Protein AF-0000000078473788 (afdb_homodimer)

pLDDT: mean 84.79, std 23.77, range [28.66, 98.94]

Structure (mmCIF, N/CA/C/O backbone):
data_AF-0000000078473788-model_v1
#
loop_
_entity.id
_entity.type
_entity.pdbx_description
1 polymer 'Putative riboflavin aldehydeforming'
#
loop_
_atom_site.group_PDB
_atom_site.id
_atom_site.type_symbol
_atom_site.label_atom_id
_atom_site.label_alt_id
_atom_site.label_comp_id
_atom_site.label_asym_id
_atom_site.label_entity_id
_atom_site.label_seq_id
_atom_site.pdbx_PDB_ins_code
_atom_site.Cartn_x
_atom_site.Cartn_y
_atom_site.Cartn_z
_atom_site.occupancy
_atom_site.B_iso_or_equiv
_atom_site.auth_seq_id
_atom_site.auth_comp_id
_atom_site.auth_asym_id
_atom_site.auth_atom_id
_atom_site.pdbx_PDB_model_num
ATOM 1 N N . MET A 1 1 ? 23.297 11.688 78.188 1 32.97 1 MET A N 1
ATOM 2 C CA . MET A 1 1 ? 22.391 11.945 77.125 1 32.97 1 MET A CA 1
ATOM 3 C C . MET A 1 1 ? 22.828 11.164 75.875 1 32.97 1 MET A C 1
ATOM 5 O O . MET A 1 1 ? 24.016 11.086 75.562 1 32.97 1 MET A O 1
ATOM 9 N N . LEU A 1 2 ? 21.844 10.492 75.125 1 30.22 2 LEU A N 1
ATOM 10 C CA . LEU A 1 2 ? 21.5 9.477 74.125 1 30.22 2 LEU A CA 1
ATOM 11 C C . LEU A 1 2 ? 22.094 9.82 72.75 1 30.22 2 LEU A C 1
ATOM 13 O O . LEU A 1 2 ? 22.344 10.992 72.438 1 30.22 2 LEU A O 1
ATOM 17 N N . SER A 1 3 ? 22.25 8.789 71.812 1 34.88 3 SER A N 1
ATOM 18 C CA . SER A 1 3 ? 22.781 8.086 70.625 1 34.88 3 SER A CA 1
ATOM 19 C C . SER A 1 3 ? 22.203 8.664 69.312 1 34.88 3 SER A C 1
ATOM 21 O O . SER A 1 3 ? 22.953 9 68.438 1 34.88 3 SER A O 1
ATOM 23 N N . ASN A 1 4 ? 20.906 8.453 68.938 1 31.19 4 ASN A N 1
ATOM 24 C CA . ASN A 1 4 ? 20.656 7.641 67.75 1 31.19 4 ASN A CA 1
ATOM 25 C C . ASN A 1 4 ? 20.688 8.484 66.5 1 31.19 4 ASN A C 1
ATOM 27 O O . ASN A 1 4 ? 21.266 8.078 65.5 1 31.19 4 ASN A O 1
ATOM 31 N N . CYS A 1 5 ? 19.641 9.352 66.062 1 31.56 5 CYS A N 1
ATOM 32 C CA . CYS A 1 5 ? 18.656 9.016 65 1 31.56 5 CYS A CA 1
ATOM 33 C C . CYS A 1 5 ? 19.125 9.484 63.656 1 31.56 5 CYS A C 1
ATOM 35 O O . CYS A 1 5 ? 18.516 9.141 62.625 1 31.56 5 CYS A O 1
ATOM 37 N N . PHE A 1 6 ? 19.734 10.656 63.406 1 38.12 6 PHE A N 1
ATOM 38 C CA . PHE A 1 6 ? 19.281 11.312 62.188 1 38.12 6 PHE A CA 1
ATOM 39 C C . PHE A 1 6 ? 19.75 10.547 60.969 1 38.12 6 PHE A C 1
ATOM 41 O O . PHE A 1 6 ? 20.938 10.453 60.688 1 38.12 6 PHE A O 1
ATOM 48 N N . SER A 1 7 ? 18.906 9.5 60.5 1 36.56 7 SER A N 1
ATOM 49 C CA . SER A 1 7 ? 18.844 8.656 59.312 1 36.56 7 SER A CA 1
ATOM 50 C C . SER A 1 7 ? 18.875 9.492 58.031 1 36.56 7 SER A C 1
ATOM 52 O O . SER A 1 7 ? 18.031 10.375 57.844 1 36.56 7 SER A O 1
ATOM 54 N N . PHE A 1 8 ? 19.953 9.922 57.562 1 43.25 8 PHE A N 1
ATOM 55 C CA . PHE A 1 8 ? 20.172 10.484 56.219 1 43.25 8 PHE A CA 1
ATOM 56 C C . PHE A 1 8 ? 19.484 9.633 55.156 1 43.25 8 PHE A C 1
ATOM 58 O O . PHE A 1 8 ? 19.875 8.484 54.938 1 43.25 8 PHE A O 1
ATOM 65 N N . MET A 1 9 ? 18.094 9.695 55.062 1 37.88 9 MET A N 1
ATOM 66 C CA . MET A 1 9 ? 17.297 9.07 54 1 37.88 9 MET A CA 1
ATOM 67 C C . MET A 1 9 ? 17.859 9.398 52.625 1 37.88 9 MET A C 1
ATOM 69 O O . MET A 1 9 ? 17.984 10.562 52.25 1 37.88 9 MET A O 1
ATOM 73 N N . LYS A 1 10 ? 18.875 8.695 52.125 1 42.31 10 LYS A N 1
ATOM 74 C CA . LYS A 1 10 ? 19.297 8.625 50.719 1 42.31 10 LYS A CA 1
ATOM 75 C C . LYS A 1 10 ? 18.094 8.539 49.812 1 42.31 10 LYS A C 1
ATOM 77 O O . LYS A 1 10 ? 17.25 7.641 49.938 1 42.31 10 LYS A O 1
ATOM 82 N N . MET A 1 11 ? 17.438 9.664 49.344 1 38.69 11 MET A N 1
ATOM 83 C CA . MET A 1 11 ? 16.469 9.734 48.25 1 38.69 11 MET A CA 1
ATOM 84 C C . MET A 1 11 ? 16.953 8.914 47.062 1 38.69 11 MET A C 1
ATOM 86 O O . MET A 1 11 ? 18 9.195 46.5 1 38.69 11 MET A O 1
ATOM 90 N N . MET A 1 12 ? 16.734 7.598 47.031 1 40.31 12 MET A N 1
ATOM 91 C CA . MET A 1 12 ? 16.859 6.746 45.844 1 40.31 12 MET A CA 1
ATOM 92 C C . MET A 1 12 ? 16.109 7.348 44.656 1 40.31 12 MET A C 1
ATOM 94 O O . MET A 1 12 ? 14.891 7.535 44.719 1 40.31 12 MET A O 1
ATOM 98 N N . GLN A 1 13 ? 16.688 8.336 43.969 1 40.66 13 GLN A N 1
ATOM 99 C CA . GLN A 1 13 ? 16.109 8.719 42.688 1 40.66 13 GLN A CA 1
ATOM 100 C C . GLN A 1 13 ? 15.789 7.496 41.812 1 40.66 13 GLN A C 1
ATOM 102 O O . GLN A 1 13 ? 16.672 6.668 41.562 1 40.66 13 GLN A O 1
ATOM 107 N N . LEU A 1 14 ? 14.602 6.898 42 1 43.09 14 LEU A N 1
ATOM 108 C CA . LEU A 1 14 ? 14.078 5.93 41.062 1 43.09 14 LEU A CA 1
ATOM 109 C C . LEU A 1 14 ? 14.164 6.469 39.625 1 43.09 14 LEU A C 1
ATOM 111 O O . LEU A 1 14 ? 13.469 7.43 39.281 1 43.09 14 LEU A O 1
ATOM 115 N N . TRP A 1 15 ? 15.336 6.516 39.062 1 46.28 15 TRP A N 1
ATOM 116 C CA . TRP A 1 15 ? 15.406 6.758 37.625 1 46.28 15 TRP A CA 1
ATOM 117 C C . TRP A 1 15 ? 14.43 5.859 36.875 1 46.28 15 TRP A C 1
ATOM 119 O O . TRP A 1 15 ? 14.578 4.633 36.875 1 46.28 15 TRP A O 1
ATOM 129 N N . TRP A 1 16 ? 13.148 6.262 36.781 1 47.28 16 TRP A N 1
ATOM 130 C CA . TRP A 1 16 ? 12.242 5.617 35.844 1 47.28 16 TRP A CA 1
ATOM 131 C C . TRP A 1 16 ? 12.867 5.566 34.438 1 47.28 16 TRP A C 1
ATOM 133 O O . TRP A 1 16 ? 13.156 6.609 33.844 1 47.28 16 TRP A O 1
ATOM 143 N N . LEU A 1 17 ? 13.672 4.574 34.156 1 45.44 17 LEU A N 1
ATOM 144 C CA . LEU A 1 17 ? 14.062 4.277 32.781 1 45.44 17 LEU A CA 1
ATOM 145 C C . LEU A 1 17 ? 12.836 4.203 31.891 1 45.44 17 LEU A C 1
ATOM 147 O O . LEU A 1 17 ? 11.977 3.332 32.062 1 45.44 17 LEU A O 1
ATOM 151 N N . LEU A 1 18 ? 12.156 5.32 31.531 1 44.94 18 LEU A N 1
ATOM 152 C CA . LEU A 1 18 ? 11.203 5.297 30.422 1 44.94 18 LEU A CA 1
ATOM 153 C C . LEU A 1 18 ? 11.75 4.492 29.25 1 44.94 18 LEU A C 1
ATOM 155 O O . LEU A 1 18 ? 12.688 4.926 28.578 1 44.94 18 LEU A O 1
ATOM 159 N N . GLY A 1 19 ? 11.773 3.184 29.438 1 40.41 19 GLY A N 1
ATOM 160 C CA . GLY A 1 19 ? 12.102 2.344 28.297 1 40.41 19 GLY A CA 1
ATOM 161 C C . GLY A 1 19 ? 11.305 2.682 27.062 1 40.41 19 GLY A C 1
ATOM 162 O O . GLY A 1 19 ? 10.078 2.771 27.109 1 40.41 19 GLY A O 1
ATOM 163 N N . LEU A 1 20 ? 11.773 3.531 26.109 1 41.47 20 LEU A N 1
ATOM 164 C CA . LEU A 1 20 ? 11.242 3.646 24.766 1 41.47 20 LEU A CA 1
ATOM 165 C C . LEU A 1 20 ? 10.867 2.277 24.203 1 41.47 20 LEU A C 1
ATOM 167 O O . LEU A 1 20 ? 11.734 1.438 23.969 1 41.47 20 LEU A O 1
ATOM 171 N N . ILE A 1 21 ? 9.734 1.755 24.578 1 36.41 21 ILE A N 1
ATOM 172 C CA . ILE A 1 21 ? 9.25 0.534 23.938 1 36.41 21 ILE A CA 1
ATOM 173 C C . ILE A 1 21 ? 9.281 0.695 22.422 1 36.41 21 ILE A C 1
ATOM 175 O O . ILE A 1 21 ? 8.508 1.476 21.859 1 36.41 21 ILE A O 1
ATOM 179 N N . ILE A 1 22 ? 10.422 0.747 21.797 1 35.62 22 ILE A N 1
ATOM 180 C CA . ILE A 1 22 ? 10.469 0.604 20.344 1 35.62 22 ILE A CA 1
ATOM 181 C C . ILE A 1 22 ? 9.703 -0.65 19.922 1 35.62 22 ILE A C 1
ATOM 183 O O . ILE A 1 22 ? 10.078 -1.766 20.297 1 35.62 22 ILE A O 1
ATOM 187 N N . ILE A 1 23 ? 8.438 -0.659 19.922 1 34.97 23 ILE A N 1
ATOM 188 C CA . ILE A 1 23 ? 7.734 -1.767 19.281 1 34.97 23 ILE A CA 1
ATOM 189 C C . ILE A 1 23 ? 8.484 -2.199 18.016 1 34.97 23 ILE A C 1
ATOM 191 O O . ILE A 1 23 ? 8.516 -1.471 17.031 1 34.97 23 ILE A O 1
ATOM 195 N N . TYR A 1 24 ? 9.664 -2.77 18.156 1 36.44 24 TYR A N 1
ATOM 196 C CA . TYR A 1 24 ? 10.367 -3.496 17.109 1 36.44 24 TYR A CA 1
ATOM 197 C C . TYR A 1 24 ? 9.484 -4.582 16.516 1 36.44 24 TYR A C 1
ATOM 199 O O . TYR A 1 24 ? 9.156 -5.566 17.188 1 36.44 24 TYR A O 1
ATOM 207 N N . SER A 1 25 ? 8.461 -4.316 15.727 1 43.84 25 SER A N 1
ATOM 208 C CA . SER A 1 25 ? 7.969 -5.484 15 1 43.84 25 SER A CA 1
ATOM 209 C C . SER A 1 25 ? 9.109 -6.262 14.359 1 43.84 25 SER A C 1
ATOM 211 O O . SER A 1 25 ? 9.969 -5.68 13.695 1 43.84 25 SER A O 1
ATOM 213 N N . PRO A 1 26 ? 9.422 -7.367 14.906 1 44.06 26 PRO A N 1
ATOM 214 C CA . PRO A 1 26 ? 10.484 -8.141 14.25 1 44.06 26 PRO A CA 1
ATOM 215 C C . PRO A 1 26 ? 10.438 -8.031 12.727 1 44.06 26 PRO A C 1
ATOM 217 O O . PRO A 1 26 ? 9.391 -8.266 12.125 1 44.06 26 PRO A O 1
ATOM 220 N N . THR A 1 27 ? 11.078 -7.066 12.203 1 53.72 27 THR A N 1
ATOM 221 C CA . THR A 1 27 ? 11.258 -7.082 10.758 1 53.72 27 THR A CA 1
ATOM 222 C C . THR A 1 27 ? 11.602 -8.484 10.273 1 53.72 27 THR A C 1
ATOM 224 O O . THR A 1 27 ? 12.68 -9.008 10.57 1 53.72 27 THR A O 1
ATOM 227 N N . ALA A 1 28 ? 10.633 -9.398 10.305 1 59.75 28 ALA A N 1
ATOM 228 C CA . ALA A 1 28 ? 10.961 -10.656 9.648 1 59.75 28 ALA A CA 1
ATOM 229 C C . ALA A 1 28 ? 11.914 -10.43 8.469 1 59.75 28 ALA A C 1
ATOM 231 O O . ALA A 1 28 ? 11.844 -9.398 7.805 1 59.75 28 ALA A O 1
ATOM 232 N N . MET A 1 29 ? 13.039 -11.172 8.461 1 84.19 29 MET A N 1
ATOM 233 C CA . MET A 1 29 ? 13.984 -11.117 7.352 1 84.19 29 MET A CA 1
ATOM 234 C C . MET A 1 29 ? 13.258 -11.141 6.012 1 84.19 29 MET A C 1
ATOM 236 O O . MET A 1 29 ? 12.523 -12.086 5.715 1 84.19 29 MET A O 1
ATOM 240 N N . ALA A 1 30 ? 13.281 -10.086 5.293 1 94.44 30 ALA A N 1
ATOM 241 C CA . ALA A 1 30 ? 12.641 -9.992 3.986 1 94.44 30 ALA A CA 1
ATOM 242 C C . ALA A 1 30 ? 13.516 -10.602 2.898 1 94.44 30 ALA A C 1
ATOM 244 O O . ALA A 1 30 ? 14.742 -10.492 2.949 1 94.44 30 ALA A O 1
ATOM 245 N N . TYR A 1 31 ? 12.914 -11.312 1.962 1 97.94 31 TYR A N 1
ATOM 246 C CA . TYR A 1 31 ? 13.586 -11.766 0.75 1 97.94 31 TYR A CA 1
ATOM 247 C C . TYR A 1 31 ? 13.797 -10.609 -0.225 1 97.94 31 TYR A C 1
ATOM 249 O O . TYR A 1 31 ? 12.883 -9.82 -0.455 1 97.94 31 TYR A O 1
ATOM 257 N N . LYS A 1 32 ? 14.984 -10.508 -0.731 1 98.25 32 LYS A N 1
ATOM 258 C CA . LYS A 1 32 ? 15.258 -9.617 -1.854 1 98.25 32 LYS A CA 1
ATOM 259 C C . LYS A 1 32 ? 15.055 -10.336 -3.186 1 98.25 32 LYS A C 1
ATOM 261 O O . LYS A 1 32 ? 15.695 -11.352 -3.459 1 98.25 32 LYS A O 1
ATOM 266 N N . ALA A 1 33 ? 14.148 -9.789 -4.008 1 98.69 33 ALA A N 1
ATOM 267 C CA . ALA A 1 33 ? 13.734 -10.5 -5.211 1 98.69 33 ALA A CA 1
ATOM 268 C C . ALA A 1 33 ? 13.227 -9.531 -6.277 1 98.69 33 ALA A C 1
ATOM 270 O O . ALA A 1 33 ? 13.336 -8.312 -6.117 1 98.69 33 ALA A O 1
ATOM 271 N N . GLN A 1 34 ? 12.859 -10.07 -7.391 1 98.75 34 GLN A N 1
ATOM 272 C CA . GLN A 1 34 ? 12.172 -9.297 -8.422 1 98.75 34 GLN A CA 1
ATOM 273 C C . GLN A 1 34 ? 10.695 -9.68 -8.508 1 98.75 34 GLN A C 1
ATOM 275 O O . GLN A 1 34 ? 10.344 -10.844 -8.297 1 98.75 34 GLN A O 1
ATOM 280 N N . ALA A 1 35 ? 9.953 -8.68 -8.812 1 98.88 35 ALA A N 1
ATOM 281 C CA . ALA A 1 35 ? 8.539 -8.898 -9.094 1 98.88 35 ALA A CA 1
ATOM 282 C C . ALA A 1 35 ? 8.188 -8.469 -10.516 1 98.88 35 ALA A C 1
ATOM 284 O O . ALA A 1 35 ? 8.547 -7.363 -10.938 1 98.88 35 ALA A O 1
ATOM 285 N N . THR A 1 36 ? 7.543 -9.289 -11.273 1 98.88 36 THR A N 1
ATOM 286 C CA . THR A 1 36 ? 6.793 -8.938 -12.469 1 98.88 36 THR A CA 1
ATOM 287 C C . THR A 1 36 ? 5.289 -8.992 -12.203 1 98.88 36 THR A C 1
ATOM 289 O O . THR A 1 36 ? 4.859 -9.445 -11.141 1 98.88 36 THR A O 1
ATOM 292 N N . TRP A 1 37 ? 4.57 -8.359 -13.047 1 98.75 37 TRP A N 1
ATOM 293 C CA . TRP A 1 37 ? 3.123 -8.469 -12.906 1 98.75 37 TRP A CA 1
ATOM 294 C C . TRP A 1 37 ? 2.535 -9.383 -13.969 1 98.75 37 TRP A C 1
ATOM 296 O O . TRP A 1 37 ? 3.158 -9.617 -15.016 1 98.75 37 TRP A O 1
ATOM 306 N N . TYR A 1 38 ? 1.452 -9.984 -13.664 1 98.69 38 TYR A N 1
ATOM 307 C CA . TYR A 1 38 ? 0.718 -10.867 -14.562 1 98.69 38 TYR A CA 1
ATOM 308 C C . TYR A 1 38 ? -0.784 -10.641 -14.445 1 98.69 38 TYR A C 1
ATOM 310 O O . TYR A 1 38 ? -1.279 -10.242 -13.391 1 98.69 38 TYR A O 1
ATOM 318 N N . ASN A 1 39 ? -1.498 -10.766 -15.57 1 98.38 39 ASN A N 1
ATOM 319 C CA . ASN A 1 39 ? -2.955 -10.789 -15.484 1 98.38 39 ASN A CA 1
ATOM 320 C C . ASN A 1 39 ? -3.455 -12.031 -14.742 1 98.38 39 ASN A C 1
ATOM 322 O O . ASN A 1 39 ? -3.113 -13.156 -15.117 1 98.38 39 ASN A O 1
ATOM 326 N N . THR A 1 40 ? -4.348 -11.789 -13.797 1 98.25 40 THR A N 1
ATOM 327 C CA . THR A 1 40 ? -4.73 -12.867 -12.891 1 98.25 40 THR A CA 1
ATOM 328 C C . THR A 1 40 ? -5.852 -13.711 -13.492 1 98.25 40 THR A C 1
ATOM 330 O O . THR A 1 40 ? -6.164 -13.578 -14.68 1 98.25 40 THR A O 1
ATOM 333 N N . GLY A 1 41 ? -6.398 -14.523 -12.711 1 98.06 41 GLY A N 1
ATOM 334 C CA . GLY A 1 41 ? -7.391 -15.523 -13.078 1 98.06 41 GLY A CA 1
ATOM 335 C C . GLY A 1 41 ? -7.426 -16.703 -12.117 1 98.06 41 GLY A C 1
ATOM 336 O O . GLY A 1 41 ? -7.301 -16.531 -10.906 1 98.06 41 GLY A O 1
ATOM 337 N N . LEU A 1 42 ? -7.68 -17.859 -12.719 1 98.56 42 LEU A N 1
ATOM 338 C CA . LEU A 1 42 ? -7.629 -19.062 -11.898 1 98.56 42 LEU A CA 1
ATOM 339 C C . LEU A 1 42 ? -6.191 -19.406 -11.516 1 98.56 42 LEU A C 1
ATOM 341 O O . LEU A 1 42 ? -5.34 -19.594 -12.383 1 98.56 42 LEU A O 1
ATOM 345 N N . GLY A 1 43 ? -6.012 -19.469 -10.219 1 98.62 43 GLY A N 1
ATOM 346 C CA . GLY A 1 43 ? -4.668 -19.766 -9.75 1 98.62 43 GLY A CA 1
ATOM 347 C C . GLY A 1 43 ? -4.504 -21.188 -9.289 1 98.62 43 GLY A C 1
ATOM 348 O O . GLY A 1 43 ? -5.484 -21.922 -9.141 1 98.62 43 GLY A O 1
ATOM 349 N N . ALA A 1 44 ? -3.287 -21.516 -9 1 98.75 44 ALA A N 1
ATOM 350 C CA . ALA A 1 44 ? -2.938 -22.875 -8.586 1 98.75 44 ALA A CA 1
ATOM 351 C C . ALA A 1 44 ? -3.547 -23.203 -7.223 1 98.75 44 ALA A C 1
ATOM 353 O O . ALA A 1 44 ? -3.621 -24.375 -6.836 1 98.75 44 ALA A O 1
ATOM 354 N N . CYS A 1 45 ? -3.92 -22.234 -6.422 1 98.69 45 CYS A N 1
ATOM 355 C CA . CYS A 1 45 ? -4.527 -22.469 -5.117 1 98.69 45 CYS A CA 1
ATOM 356 C C . CYS A 1 45 ? -6.016 -22.766 -5.258 1 98.69 45 CYS A C 1
ATOM 358 O O . CYS A 1 45 ? -6.695 -23.031 -4.262 1 98.69 45 CYS A O 1
ATOM 360 N N . GLY A 1 46 ? -6.508 -22.594 -6.469 1 98.56 46 GLY A N 1
ATOM 361 C CA . GLY A 1 46 ? -7.863 -23.062 -6.703 1 98.56 46 GLY A CA 1
ATOM 362 C C . GLY A 1 46 ? -8.891 -21.953 -6.676 1 98.56 46 GLY A C 1
ATOM 363 O O . GLY A 1 46 ? -10.094 -22.203 -6.727 1 98.56 46 GLY A O 1
ATOM 364 N N . THR A 1 47 ? -8.539 -20.719 -6.59 1 98 47 THR A N 1
ATOM 365 C CA . THR A 1 47 ? -9.477 -19.609 -6.566 1 98 47 THR A CA 1
ATOM 366 C C . THR A 1 47 ? -9.25 -18.688 -7.762 1 98 47 THR A C 1
ATOM 368 O O . THR A 1 47 ? -8.133 -18.594 -8.273 1 98 47 THR A O 1
ATOM 371 N N . ASN A 1 48 ? -10.328 -18.047 -8.258 1 98.44 48 ASN A N 1
ATOM 372 C CA . ASN A 1 48 ? -10.25 -17.016 -9.281 1 98.44 48 ASN A CA 1
ATOM 373 C C . ASN A 1 48 ? -10 -15.633 -8.672 1 98.44 48 ASN A C 1
ATOM 375 O O . ASN A 1 48 ? -10.648 -15.25 -7.699 1 98.44 48 ASN A O 1
ATOM 379 N N . SER A 1 49 ? -9.016 -15.008 -9.172 1 97.94 49 SER A N 1
ATOM 380 C CA . SER A 1 49 ? -8.711 -13.633 -8.797 1 97.94 49 SER A CA 1
ATOM 381 C C . SER A 1 49 ? -8.867 -12.688 -9.984 1 97.94 49 SER A C 1
ATOM 383 O O . SER A 1 49 ? -8.984 -13.125 -11.125 1 97.94 49 SER A O 1
ATOM 385 N N . ASN A 1 50 ? -8.969 -11.383 -9.648 1 96.38 50 ASN A N 1
ATOM 386 C CA . ASN A 1 50 ? -8.945 -10.383 -10.719 1 96.38 50 ASN A CA 1
ATOM 387 C C . ASN A 1 50 ? -7.812 -9.383 -10.523 1 96.38 50 ASN A C 1
ATOM 389 O O . ASN A 1 50 ? -7.168 -9.367 -9.469 1 96.38 50 ASN A O 1
ATOM 393 N N . ASP A 1 51 ? -7.641 -8.516 -11.539 1 97.25 51 ASP A N 1
ATOM 394 C CA . ASP A 1 51 ? -6.441 -7.688 -11.633 1 97.25 51 ASP A CA 1
ATOM 395 C C . ASP A 1 51 ? -6.465 -6.566 -10.602 1 97.25 51 ASP A C 1
ATOM 397 O O . ASP A 1 51 ? -5.445 -5.918 -10.359 1 97.25 51 ASP A O 1
ATOM 401 N N . ASP A 1 52 ? -7.582 -6.305 -9.93 1 94.31 52 ASP A N 1
ATOM 402 C CA . ASP A 1 52 ? -7.703 -5.227 -8.953 1 94.31 52 ASP A CA 1
ATOM 403 C C . ASP A 1 52 ? -7.379 -5.723 -7.543 1 94.31 52 ASP A C 1
ATOM 405 O O . ASP A 1 52 ? -7.199 -4.922 -6.625 1 94.31 52 ASP A O 1
ATOM 409 N N . GLN A 1 53 ? -7.305 -7.035 -7.422 1 96.31 53 GLN A N 1
ATOM 410 C CA . GLN A 1 53 ? -7.02 -7.625 -6.121 1 96.31 53 GLN A CA 1
ATOM 411 C C . GLN A 1 53 ? -5.52 -7.633 -5.832 1 96.31 53 GLN A C 1
ATOM 413 O O . GLN A 1 53 ? -4.707 -7.703 -6.758 1 96.31 53 GLN A O 1
ATOM 418 N N . MET A 1 54 ? -5.184 -7.488 -4.531 1 98.19 54 MET A N 1
ATOM 419 C CA . MET A 1 54 ? -3.793 -7.617 -4.098 1 98.19 54 MET A CA 1
ATOM 420 C C . MET A 1 54 ? -3.41 -9.086 -3.932 1 98.19 54 MET A C 1
ATOM 422 O O . MET A 1 54 ? -3.598 -9.656 -2.859 1 98.19 54 MET A O 1
ATOM 426 N N . VAL A 1 55 ? -2.859 -9.688 -5.043 1 98.81 55 VAL A N 1
ATOM 427 C CA . VAL A 1 55 ? -2.527 -11.109 -4.977 1 98.81 55 VAL A CA 1
ATOM 428 C C . VAL A 1 55 ? -1.127 -11.336 -5.539 1 98.81 55 VAL A C 1
ATOM 430 O O . VAL A 1 55 ? -0.575 -10.469 -6.223 1 98.81 55 VAL A O 1
ATOM 433 N N . VAL A 1 56 ? -0.613 -12.516 -5.25 1 98.94 56 VAL A N 1
ATOM 434 C CA . VAL A 1 56 ? 0.758 -12.852 -5.617 1 98.94 56 VAL A CA 1
ATOM 435 C C . VAL A 1 56 ? 0.845 -14.336 -5.988 1 98.94 56 VAL A C 1
ATOM 437 O O . VAL A 1 56 ? 0.141 -15.164 -5.414 1 98.94 56 VAL A O 1
ATOM 440 N N . ALA A 1 57 ? 1.63 -14.594 -6.977 1 98.94 57 ALA A N 1
ATOM 441 C CA . ALA A 1 57 ? 2.119 -15.93 -7.301 1 98.94 57 ALA A CA 1
ATOM 442 C C . ALA A 1 57 ? 3.533 -16.141 -6.77 1 98.94 57 ALA A C 1
ATOM 444 O O . ALA A 1 57 ? 4.461 -15.414 -7.145 1 98.94 57 ALA A O 1
ATOM 445 N N . LEU A 1 58 ? 3.705 -17.156 -5.91 1 98.88 58 LEU A N 1
ATOM 446 C CA . LEU A 1 58 ? 5.027 -17.453 -5.375 1 98.88 58 LEU A CA 1
ATOM 447 C C . LEU A 1 58 ? 5.766 -18.438 -6.277 1 98.88 58 LEU A C 1
ATOM 449 O O . LEU A 1 58 ? 5.152 -19.078 -7.137 1 98.88 58 LEU A O 1
ATOM 453 N N . PRO A 1 59 ? 7.121 -18.5 -6.016 1 98.81 59 PRO A N 1
ATOM 454 C CA . PRO A 1 59 ? 7.836 -19.531 -6.766 1 98.81 59 PRO A CA 1
ATOM 455 C C . PRO A 1 59 ? 7.188 -20.922 -6.637 1 98.81 59 PRO A C 1
ATOM 457 O O . PRO A 1 59 ? 6.723 -21.281 -5.555 1 98.81 59 PRO A O 1
ATOM 460 N N . ALA A 1 60 ? 7.219 -21.656 -7.684 1 98.44 60 ALA A N 1
ATOM 461 C CA . ALA A 1 60 ? 6.465 -22.891 -7.801 1 98.44 60 ALA A CA 1
ATOM 462 C C . ALA A 1 60 ? 6.797 -23.844 -6.656 1 98.44 60 ALA A C 1
ATOM 464 O O . ALA A 1 60 ? 5.898 -24.438 -6.055 1 98.44 60 ALA A O 1
ATOM 465 N N . PRO A 1 61 ? 8.008 -23.984 -6.223 1 98.12 61 PRO A N 1
ATOM 466 C CA . PRO A 1 61 ? 8.32 -25 -5.211 1 98.12 61 PRO A CA 1
ATOM 467 C C . PRO A 1 61 ? 7.684 -24.688 -3.855 1 98.12 61 PRO A C 1
ATOM 469 O O . PRO A 1 61 ? 7.52 -25.578 -3.027 1 98.12 61 PRO A O 1
ATOM 472 N N . ILE A 1 62 ? 7.359 -23.484 -3.635 1 98.38 62 ILE A N 1
ATOM 473 C CA . ILE A 1 62 ? 6.918 -23.141 -2.289 1 98.38 62 ILE A CA 1
ATOM 474 C C . ILE A 1 62 ? 5.457 -22.688 -2.326 1 98.38 62 ILE A C 1
ATOM 476 O O . ILE A 1 62 ? 4.824 -22.531 -1.278 1 98.38 62 ILE A O 1
ATOM 480 N N . ALA A 1 63 ? 4.871 -22.516 -3.482 1 98.62 63 ALA A N 1
ATOM 481 C CA . ALA A 1 63 ? 3.561 -21.891 -3.633 1 98.62 63 ALA A CA 1
ATOM 482 C C . ALA A 1 63 ? 2.473 -22.719 -2.957 1 98.62 63 ALA A C 1
ATOM 484 O O . ALA A 1 63 ? 1.688 -22.203 -2.16 1 98.62 63 ALA A O 1
ATOM 485 N N . ASN A 1 64 ? 2.439 -24 -3.18 1 98 64 ASN A N 1
ATOM 486 C CA . ASN A 1 64 ? 1.362 -24.844 -2.684 1 98 64 ASN A CA 1
ATOM 487 C C . ASN A 1 64 ? 1.293 -24.828 -1.16 1 98 64 ASN A C 1
ATOM 489 O O . ASN A 1 64 ? 0.205 -24.766 -0.584 1 98 64 ASN A O 1
ATOM 493 N N . ALA A 1 65 ? 2.426 -24.828 -0.554 1 98.44 65 ALA A N 1
ATOM 494 C CA . ALA A 1 65 ? 2.494 -24.891 0.904 1 98.44 65 ALA A CA 1
ATOM 495 C C . ALA A 1 65 ? 2.07 -23.562 1.529 1 98.44 65 ALA A C 1
ATOM 497 O O . ALA A 1 65 ? 1.841 -23.484 2.738 1 98.44 65 ALA A O 1
ATOM 498 N N . ASN A 1 66 ? 1.928 -22.594 0.715 1 98.69 66 ASN A N 1
ATOM 499 C CA . ASN A 1 66 ? 1.662 -21.266 1.269 1 98.69 66 ASN A CA 1
ATOM 500 C C . ASN A 1 66 ? 0.365 -20.688 0.719 1 98.69 66 ASN A C 1
ATOM 502 O O . ASN A 1 66 ? 0.108 -19.484 0.868 1 98.69 66 ASN A O 1
ATOM 506 N N . CYS A 1 67 ? -0.49 -21.453 0.137 1 98.69 67 CYS A N 1
ATOM 507 C CA . CYS A 1 67 ? -1.756 -20.984 -0.411 1 98.69 67 CYS A CA 1
ATOM 508 C C . CYS A 1 67 ? -2.58 -20.266 0.656 1 98.69 67 CYS A C 1
ATOM 510 O O . CYS A 1 67 ? -2.703 -20.766 1.78 1 98.69 67 CYS A O 1
ATOM 512 N N . PHE A 1 68 ? -3.062 -19.094 0.359 1 98.56 68 PHE A N 1
ATOM 513 C CA . PHE A 1 68 ? -4.012 -18.234 1.068 1 98.56 68 PHE A CA 1
ATOM 514 C C . PHE A 1 68 ? -3.346 -17.562 2.262 1 98.56 68 PHE A C 1
ATOM 516 O O . PHE A 1 68 ? -3.975 -16.766 2.961 1 98.56 68 PHE A O 1
ATOM 523 N N . LYS A 1 69 ? -2.072 -17.844 2.5 1 98.38 69 LYS A N 1
ATOM 524 C CA . LYS A 1 69 ? -1.303 -16.984 3.391 1 98.38 69 LYS A CA 1
ATOM 525 C C . LYS A 1 69 ? -1.034 -15.625 2.742 1 98.38 69 LYS A C 1
ATOM 527 O O . LYS A 1 69 ? -1.298 -15.438 1.554 1 98.38 69 LYS A O 1
ATOM 532 N N . THR A 1 70 ? -0.593 -14.695 3.555 1 97.94 70 THR A N 1
ATOM 533 C CA . THR A 1 70 ? -0.288 -13.367 3.023 1 97.94 70 THR A CA 1
ATOM 534 C C . THR A 1 70 ? 1.198 -13.062 3.17 1 97.94 70 THR A C 1
ATOM 536 O O . THR A 1 70 ? 1.877 -13.633 4.023 1 97.94 70 THR A O 1
ATOM 539 N N . VAL A 1 71 ? 1.628 -12.203 2.262 1 97.81 71 VAL A N 1
ATOM 540 C CA . VAL A 1 71 ? 2.982 -11.664 2.332 1 97.81 71 VAL A CA 1
ATOM 541 C C . VAL A 1 71 ? 2.93 -10.133 2.369 1 97.81 71 VAL A C 1
ATOM 543 O O . VAL A 1 71 ? 1.963 -9.531 1.902 1 97.81 71 VAL A O 1
ATOM 546 N N . THR A 1 72 ? 3.945 -9.57 2.936 1 96.88 72 THR A N 1
ATOM 547 C CA . THR A 1 72 ? 4.184 -8.133 2.898 1 96.88 72 THR A CA 1
ATOM 548 C C . THR A 1 72 ? 5.254 -7.789 1.863 1 96.88 72 THR A C 1
ATOM 550 O O . THR A 1 72 ? 6.27 -8.477 1.76 1 96.88 72 THR A O 1
ATOM 553 N N . LEU A 1 73 ? 4.973 -6.695 1.062 1 97.69 73 LEU A N 1
ATOM 554 C CA . LEU A 1 73 ? 5.859 -6.316 -0.03 1 97.69 73 LEU A CA 1
ATOM 555 C C . LEU A 1 73 ? 6.172 -4.824 0.016 1 97.69 73 LEU A C 1
ATOM 557 O O . LEU A 1 73 ? 5.289 -4.012 0.296 1 97.69 73 LEU A O 1
ATOM 561 N N . ALA A 1 74 ? 7.375 -4.496 -0.371 1 97 74 ALA A N 1
ATOM 562 C CA . ALA A 1 74 ? 7.82 -3.131 -0.634 1 97 74 ALA A CA 1
ATOM 563 C C . ALA A 1 74 ? 8.695 -3.068 -1.884 1 97 74 ALA A C 1
ATOM 565 O O . ALA A 1 74 ? 9.336 -4.055 -2.25 1 97 74 ALA A O 1
ATOM 566 N N . ASN A 1 75 ? 8.57 -1.929 -2.568 1 98.06 75 ASN A N 1
ATOM 567 C CA . ASN A 1 75 ? 9.531 -1.669 -3.641 1 98.06 75 ASN A CA 1
ATOM 568 C C . ASN A 1 75 ? 10.914 -1.33 -3.092 1 98.06 75 ASN A C 1
ATOM 570 O O . ASN A 1 75 ? 11.086 -0.307 -2.428 1 98.06 75 ASN A O 1
ATOM 574 N N . ALA A 1 76 ? 11.891 -2.164 -3.416 1 97.5 76 ALA A N 1
ATOM 575 C CA . ALA A 1 76 ? 13.227 -2.016 -2.844 1 97.5 76 ALA A CA 1
ATOM 576 C C . ALA A 1 76 ? 13.875 -0.718 -3.309 1 97.5 76 ALA A C 1
ATOM 578 O O . ALA A 1 76 ? 14.758 -0.182 -2.633 1 97.5 76 ALA A O 1
ATOM 579 N N . ALA A 1 77 ? 13.492 -0.217 -4.402 1 96.31 77 ALA A N 1
ATOM 580 C CA . ALA A 1 77 ? 14.047 1.02 -4.945 1 96.31 77 ALA A CA 1
ATOM 581 C C . ALA A 1 77 ? 13.383 2.242 -4.32 1 96.31 77 ALA A C 1
ATOM 583 O O . ALA A 1 77 ? 13.773 3.379 -4.594 1 96.31 77 ALA A O 1
ATOM 584 N N . ARG A 1 78 ? 12.328 2.027 -3.527 1 93.19 78 ARG A N 1
ATOM 585 C CA . ARG A 1 78 ? 11.578 3.102 -2.889 1 93.19 78 ARG A CA 1
ATOM 586 C C . ARG A 1 78 ? 11.438 2.857 -1.391 1 93.19 78 ARG A C 1
ATOM 588 O O . ARG A 1 78 ? 10.344 2.57 -0.904 1 93.19 78 ARG A O 1
ATOM 595 N N . PRO A 1 79 ? 12.414 3.059 -0.646 1 88.69 79 PRO A N 1
ATOM 596 C CA . PRO A 1 79 ? 12.414 2.684 0.77 1 88.69 79 PRO A CA 1
ATOM 597 C C . PRO A 1 79 ? 11.391 3.467 1.589 1 88.69 79 PRO A C 1
ATOM 599 O O . PRO A 1 79 ? 10.969 3.012 2.654 1 88.69 79 PRO A O 1
ATOM 602 N N . VAL A 1 80 ? 10.953 4.586 1.053 1 89.69 80 VAL A N 1
ATOM 603 C CA . VAL A 1 80 ? 9.961 5.375 1.783 1 89.69 80 VAL A CA 1
ATOM 604 C C . VAL A 1 80 ? 8.602 5.254 1.107 1 89.69 80 VAL A C 1
ATOM 606 O O . VAL A 1 80 ? 7.711 6.074 1.338 1 89.69 80 VAL A O 1
ATOM 609 N N . GLY A 1 81 ? 8.5 4.277 0.29 1 92.5 81 GLY A N 1
ATOM 610 C CA . GLY A 1 81 ? 7.273 4.043 -0.451 1 92.5 81 GLY A CA 1
ATOM 611 C C . GLY A 1 81 ? 6.285 3.17 0.295 1 92.5 81 GLY A C 1
ATOM 612 O O . GLY A 1 81 ? 6.441 2.924 1.492 1 92.5 81 GLY A O 1
ATOM 613 N N . PRO A 1 82 ? 5.27 2.809 -0.466 1 93.31 82 PRO A N 1
ATOM 614 C CA . PRO A 1 82 ? 4.2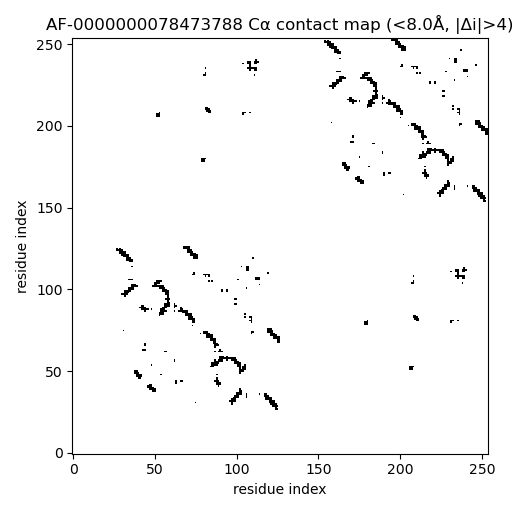15 2.027 0.187 1 93.31 82 PRO A CA 1
ATOM 615 C C . PRO A 1 82 ? 4.664 0.61 0.534 1 93.31 82 PRO A C 1
ATOM 617 O O . PRO A 1 82 ? 5.477 0.021 -0.184 1 93.31 82 PRO A O 1
ATOM 620 N N . ILE A 1 83 ? 4.113 0.154 1.643 1 92.75 83 ILE A N 1
ATOM 621 C CA . ILE A 1 83 ? 4.129 -1.259 2.004 1 92.75 83 ILE A CA 1
ATOM 622 C C . ILE A 1 83 ? 2.746 -1.866 1.779 1 92.75 83 ILE A C 1
ATOM 624 O O . ILE A 1 83 ? 1.733 -1.284 2.176 1 92.75 83 ILE A O 1
ATOM 628 N N . ILE A 1 84 ? 2.773 -3.016 1.061 1 95.62 84 ILE A N 1
ATOM 629 C CA . ILE A 1 84 ? 1.466 -3.607 0.791 1 95.62 84 ILE A CA 1
ATOM 630 C C . ILE A 1 84 ? 1.455 -5.066 1.245 1 95.62 84 ILE A C 1
ATOM 632 O O . ILE A 1 84 ? 2.51 -5.656 1.486 1 95.62 84 ILE A O 1
ATOM 636 N N . VAL A 1 85 ? 0.225 -5.594 1.384 1 95.19 85 VAL A N 1
ATOM 637 C CA . VAL A 1 85 ? -0.015 -7.008 1.668 1 95.19 85 VAL A CA 1
ATOM 638 C C . VAL A 1 85 ? -0.705 -7.664 0.476 1 95.19 85 VAL A C 1
ATOM 640 O O . VAL A 1 85 ? -1.615 -7.086 -0.12 1 95.19 85 VAL A O 1
ATOM 643 N N . ALA A 1 86 ? -0.252 -8.867 0.1 1 98.31 86 ALA A N 1
ATOM 644 C CA . ALA A 1 86 ? -0.861 -9.625 -0.986 1 98.31 86 ALA A CA 1
ATOM 645 C C . ALA A 1 86 ? -1.098 -11.078 -0.572 1 98.31 86 ALA A C 1
ATOM 647 O O . ALA A 1 86 ? -0.307 -11.648 0.18 1 98.31 86 ALA A O 1
ATOM 648 N N . THR A 1 87 ? -2.121 -11.648 -1.057 1 98.56 87 THR A N 1
ATOM 649 C CA . THR A 1 87 ? -2.496 -13.023 -0.753 1 98.56 87 THR A CA 1
ATOM 650 C C . THR A 1 87 ? -1.92 -13.984 -1.792 1 98.56 87 THR A C 1
ATOM 652 O O . THR A 1 87 ? -2.004 -13.727 -2.996 1 98.56 87 THR A O 1
ATOM 655 N N . VAL A 1 88 ? -1.408 -15.086 -1.298 1 98.94 88 VAL A N 1
ATOM 656 C CA . VAL A 1 88 ? -0.876 -16.109 -2.191 1 98.94 88 VAL A CA 1
ATOM 657 C C . VAL A 1 88 ? -2.025 -16.891 -2.83 1 98.94 88 VAL A C 1
ATOM 659 O O . VAL A 1 88 ? -2.787 -17.562 -2.137 1 98.94 88 VAL A O 1
ATOM 662 N N . VAL A 1 89 ? -2.113 -16.812 -4.164 1 98.88 89 VAL A N 1
ATOM 663 C CA . VAL A 1 89 ? -3.24 -17.469 -4.812 1 98.88 89 VAL A CA 1
ATOM 664 C C . VAL A 1 89 ? -2.742 -18.328 -5.98 1 98.88 89 VAL A C 1
ATOM 666 O O . VAL A 1 89 ? -3.527 -19.016 -6.637 1 98.88 89 VAL A O 1
ATOM 669 N N . ASP A 1 90 ? -1.431 -18.188 -6.367 1 98.81 90 ASP A N 1
ATOM 670 C CA . ASP A 1 90 ? -0.948 -18.812 -7.602 1 98.81 90 ASP A CA 1
ATOM 671 C C . ASP A 1 90 ? 0.519 -19.203 -7.477 1 98.81 90 ASP A C 1
ATOM 673 O O . ASP A 1 90 ? 1.174 -18.891 -6.48 1 98.81 90 ASP A O 1
ATOM 677 N N . LYS A 1 91 ? 0.954 -19.984 -8.477 1 98.69 91 LYS A N 1
ATOM 678 C CA . LYS A 1 91 ? 2.361 -20.344 -8.625 1 98.69 91 LYS A CA 1
ATOM 679 C C . LYS A 1 91 ? 2.99 -19.641 -9.82 1 98.69 91 LYS A C 1
ATOM 681 O O . LYS A 1 91 ? 2.35 -19.5 -10.867 1 98.69 91 LYS A O 1
ATOM 686 N N . CYS A 1 92 ? 4.133 -19.141 -9.539 1 98.69 92 CYS A N 1
ATOM 687 C CA . CYS A 1 92 ? 4.957 -18.594 -10.609 1 98.69 92 CYS A CA 1
ATOM 688 C C . CYS A 1 92 ? 5.891 -19.656 -11.18 1 98.69 92 CYS A C 1
ATOM 690 O O . CYS A 1 92 ? 6.961 -19.922 -10.617 1 98.69 92 CYS A O 1
ATOM 692 N N . MET A 1 93 ? 5.559 -20.172 -12.312 1 97.56 93 MET A N 1
ATOM 693 C CA . MET A 1 93 ? 6.316 -21.281 -12.891 1 97.56 93 MET A CA 1
ATOM 694 C C . MET A 1 93 ? 7.652 -20.812 -13.445 1 97.56 93 MET A C 1
ATOM 696 O O . MET A 1 93 ? 8.641 -21.531 -13.406 1 97.56 93 MET A O 1
ATOM 700 N N . GLY A 1 94 ? 7.723 -19.547 -13.906 1 96.81 94 GLY A N 1
ATOM 701 C CA . GLY A 1 94 ? 8.922 -19.031 -14.539 1 96.81 94 GLY A CA 1
ATOM 702 C C . GLY A 1 94 ? 9.812 -18.266 -13.594 1 96.81 94 GLY A C 1
ATOM 703 O O . GLY A 1 94 ? 10.852 -17.734 -14 1 96.81 94 GLY A O 1
ATOM 704 N N . CYS A 1 95 ? 9.438 -18.25 -12.328 1 97.94 95 CYS A N 1
ATOM 705 C CA . CYS A 1 95 ? 10.188 -17.453 -11.359 1 97.94 95 CYS A CA 1
ATOM 706 C C . CYS A 1 95 ? 11.438 -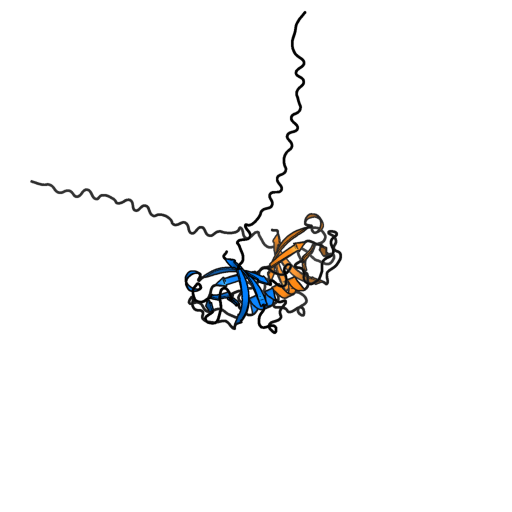18.203 -10.898 1 97.94 95 CYS A C 1
ATOM 708 O O . CYS A 1 95 ? 11.414 -19.422 -10.719 1 97.94 95 CYS A O 1
ATOM 710 N N . SER A 1 96 ? 12.523 -17.406 -10.719 1 97.44 96 SER A N 1
ATOM 711 C CA . SER A 1 96 ? 13.789 -17.906 -10.195 1 97.44 96 SER A CA 1
ATOM 712 C C . SER A 1 96 ? 13.984 -17.5 -8.742 1 97.44 96 SER A C 1
ATOM 714 O O . SER A 1 96 ? 13.695 -16.359 -8.359 1 97.44 96 SER A O 1
ATOM 716 N N . GLY A 1 97 ? 14.57 -18.453 -8.031 1 98.06 97 GLY A N 1
ATOM 717 C CA . GLY A 1 97 ? 14.781 -18.141 -6.625 1 98.06 97 GLY A CA 1
ATOM 718 C C . GLY A 1 97 ? 13.508 -17.734 -5.906 1 98.06 97 GLY A C 1
ATOM 719 O O . GLY A 1 97 ? 12.516 -18.453 -5.922 1 98.06 97 GLY A O 1
ATOM 720 N N . MET A 1 98 ? 13.547 -16.469 -5.379 1 98.62 98 MET A N 1
ATOM 721 C CA . MET A 1 98 ? 12.398 -15.969 -4.629 1 98.62 98 MET A CA 1
ATOM 722 C C . MET A 1 98 ? 11.68 -14.867 -5.395 1 98.62 98 MET A C 1
ATOM 724 O O . MET A 1 98 ? 10.969 -14.055 -4.805 1 98.62 98 MET A O 1
ATOM 728 N N . ASP A 1 99 ? 11.906 -14.844 -6.734 1 98.88 99 ASP A N 1
ATOM 729 C CA . ASP A 1 99 ? 11.133 -13.945 -7.582 1 98.88 99 ASP A CA 1
ATOM 730 C C . ASP A 1 99 ? 9.648 -14.305 -7.559 1 98.88 99 ASP A C 1
ATOM 732 O O . ASP A 1 99 ? 9.289 -15.461 -7.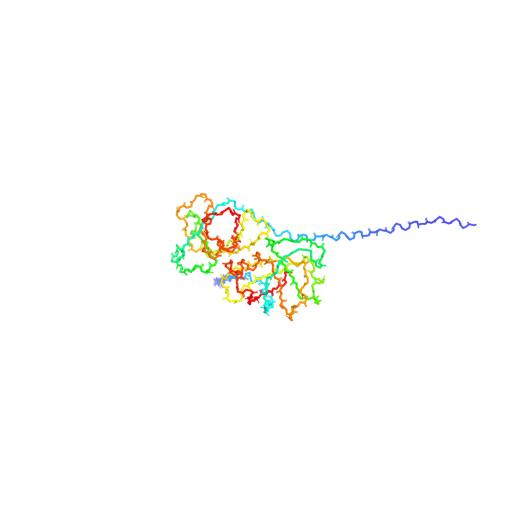344 1 98.88 99 ASP A O 1
ATOM 736 N N . ILE A 1 100 ? 8.898 -13.312 -7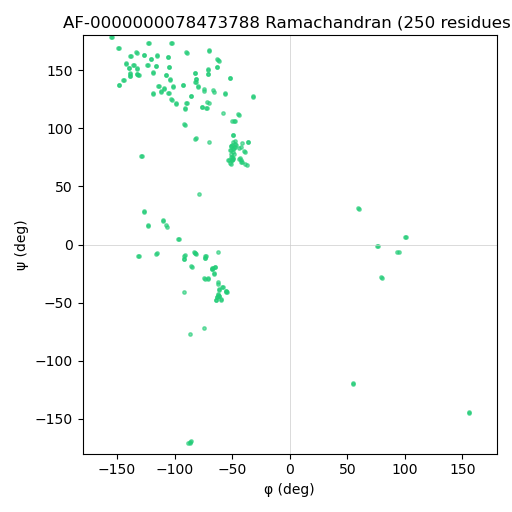.789 1 98.94 100 ILE A N 1
ATOM 737 C CA . ILE A 1 100 ? 7.453 -13.5 -7.656 1 98.94 100 ILE A CA 1
ATOM 738 C C . ILE A 1 100 ? 6.734 -12.789 -8.805 1 98.94 100 ILE A C 1
ATOM 740 O O . ILE A 1 100 ? 7.32 -11.945 -9.484 1 98.94 100 ILE A O 1
ATOM 744 N N . ASP A 1 101 ? 5.473 -13.172 -9.039 1 98.94 101 ASP A N 1
ATOM 745 C CA . ASP A 1 101 ? 4.527 -12.422 -9.859 1 98.94 101 ASP A CA 1
ATOM 746 C C . ASP A 1 101 ? 3.404 -11.836 -9.008 1 98.94 101 ASP A C 1
ATOM 748 O O . ASP A 1 101 ? 2.828 -12.531 -8.172 1 98.94 101 ASP A O 1
ATOM 752 N N . ILE A 1 102 ? 3.148 -10.531 -9.234 1 98.88 102 ILE A N 1
ATOM 753 C CA . ILE A 1 102 ? 2.084 -9.898 -8.461 1 98.88 102 ILE A CA 1
ATOM 754 C C . ILE A 1 102 ? 1.018 -9.352 -9.406 1 98.88 102 ILE A C 1
ATOM 756 O O . ILE A 1 102 ? 1.253 -9.227 -10.609 1 98.88 102 ILE A O 1
ATOM 760 N N . SER A 1 103 ? -0.194 -9.125 -8.852 1 98.75 103 SER A N 1
ATOM 761 C CA . SER A 1 103 ? -1.281 -8.57 -9.648 1 98.75 103 SER A CA 1
ATOM 762 C C . SER A 1 103 ? -0.931 -7.18 -10.172 1 98.75 103 SER A C 1
ATOM 764 O O . SER A 1 103 ? -0.09 -6.488 -9.594 1 98.75 103 SER A O 1
ATOM 766 N N . PRO A 1 104 ? -1.625 -6.742 -11.281 1 98.5 104 PRO A N 1
ATOM 767 C CA . PRO A 1 104 ? -1.436 -5.367 -11.75 1 98.5 104 PRO A CA 1
ATOM 768 C C . PRO A 1 104 ? -1.692 -4.328 -10.656 1 98.5 104 PRO A C 1
ATOM 770 O O . PRO A 1 104 ? -0.953 -3.348 -10.547 1 98.5 104 PRO A O 1
ATOM 773 N N . ALA A 1 105 ? -2.701 -4.496 -9.844 1 97.56 105 ALA A N 1
ATOM 774 C CA . ALA A 1 105 ? -2.986 -3.549 -8.766 1 97.56 105 ALA A CA 1
ATOM 775 C C . ALA A 1 105 ? -1.829 -3.48 -7.773 1 97.56 105 ALA A C 1
ATOM 777 O O . ALA A 1 105 ? -1.433 -2.395 -7.344 1 97.56 105 ALA A O 1
ATOM 778 N N . ALA A 1 106 ? -1.288 -4.645 -7.398 1 98.38 106 ALA A N 1
ATOM 779 C CA . ALA A 1 106 ? -0.159 -4.68 -6.473 1 98.38 106 ALA A CA 1
ATOM 780 C C . ALA A 1 106 ? 1.065 -3.998 -7.078 1 98.38 106 ALA A C 1
ATOM 782 O O . ALA A 1 106 ? 1.743 -3.215 -6.406 1 98.38 106 ALA A O 1
ATOM 783 N N . PHE A 1 107 ? 1.381 -4.27 -8.289 1 98.69 107 PHE A N 1
ATOM 784 C CA . PHE A 1 107 ? 2.514 -3.674 -8.984 1 98.69 107 PHE A CA 1
ATOM 785 C C . PHE A 1 107 ? 2.367 -2.158 -9.055 1 98.69 107 PHE A C 1
ATOM 787 O O . PHE A 1 107 ? 3.311 -1.424 -8.75 1 98.69 107 PHE A O 1
ATOM 794 N N . LYS A 1 108 ? 1.171 -1.729 -9.43 1 97.31 108 LYS A N 1
ATOM 795 C CA . LYS A 1 108 ? 0.911 -0.294 -9.508 1 97.31 108 LYS A CA 1
ATOM 796 C C . LYS A 1 108 ? 1.056 0.367 -8.141 1 97.31 108 LYS A C 1
ATOM 798 O O . LYS A 1 108 ? 1.623 1.455 -8.023 1 97.31 108 LYS A O 1
ATOM 803 N N . ALA A 1 109 ? 0.546 -0.279 -7.148 1 96.88 109 ALA A N 1
ATOM 804 C CA . ALA A 1 109 ? 0.655 0.281 -5.805 1 96.88 109 ALA A CA 1
ATOM 805 C C . ALA A 1 109 ? 2.115 0.491 -5.414 1 96.88 109 ALA A C 1
ATOM 807 O O . ALA A 1 109 ? 2.459 1.5 -4.793 1 96.88 109 ALA A O 1
ATOM 808 N N . LEU A 1 110 ? 2.98 -0.375 -5.816 1 97.44 110 LEU A N 1
ATOM 809 C CA . LEU A 1 110 ? 4.383 -0.343 -5.422 1 97.44 110 LEU A CA 1
ATOM 810 C C . LEU A 1 110 ? 5.184 0.574 -6.344 1 97.44 110 LEU A C 1
ATOM 812 O O . LEU A 1 110 ? 6.281 1.01 -5.988 1 97.44 110 LEU A O 1
ATOM 816 N N . ASN A 1 111 ? 4.625 0.857 -7.516 1 97.12 111 ASN A N 1
ATOM 817 C CA . ASN A 1 111 ? 5.41 1.508 -8.555 1 97.12 111 ASN A CA 1
ATOM 818 C C . ASN A 1 111 ? 4.723 2.766 -9.078 1 97.12 111 ASN A C 1
ATOM 820 O O . ASN A 1 111 ? 4.816 3.084 -10.266 1 97.12 111 ASN A O 1
ATOM 824 N N . LEU A 1 112 ? 3.998 3.34 -8.242 1 91.75 112 LEU A N 1
ATOM 825 C CA . LEU A 1 112 ? 3.404 4.648 -8.5 1 91.75 112 LEU A CA 1
ATOM 826 C C . LEU A 1 112 ? 2.512 4.605 -9.734 1 91.75 112 LEU A C 1
ATOM 828 O O . LEU A 1 112 ? 2.494 5.555 -10.523 1 91.75 112 LEU A O 1
ATOM 832 N N . GLY A 1 113 ? 1.94 3.496 -9.953 1 93.56 113 GLY A N 1
ATOM 833 C CA . GLY A 1 113 ? 0.938 3.387 -11 1 93.56 113 GLY A CA 1
ATOM 834 C C . GLY A 1 113 ? 1.511 2.932 -12.328 1 93.56 113 GLY A C 1
ATOM 835 O O . GLY A 1 113 ? 0.766 2.674 -13.281 1 93.56 113 GLY A O 1
ATOM 836 N N . ASP A 1 114 ? 2.787 2.818 -12.414 1 94.62 114 ASP A N 1
ATOM 837 C CA . ASP A 1 114 ? 3.447 2.537 -13.688 1 94.62 114 ASP A CA 1
ATOM 838 C C . ASP A 1 114 ? 3.609 1.035 -13.898 1 94.62 114 ASP A C 1
ATOM 840 O O . ASP A 1 114 ? 4.352 0.376 -13.172 1 94.62 114 ASP A O 1
ATOM 844 N N . LEU A 1 115 ? 2.922 0.508 -15.016 1 97.19 115 LEU A N 1
ATOM 845 C CA . LEU A 1 115 ? 3.104 -0.89 -15.391 1 97.19 115 LEU A CA 1
ATOM 846 C C . LEU A 1 115 ? 4.23 -1.035 -16.406 1 97.19 115 LEU A C 1
ATOM 848 O O . LEU A 1 115 ? 4.711 -2.145 -16.656 1 97.19 115 LEU A O 1
ATOM 852 N N . GLY A 1 116 ? 4.664 -0.027 -16.875 1 97.06 116 GLY A N 1
ATOM 853 C CA . GLY A 1 116 ? 5.527 -0.034 -18.047 1 97.06 116 GLY A CA 1
ATOM 854 C C . GLY A 1 116 ? 6.914 -0.582 -17.75 1 97.06 116 GLY A C 1
ATOM 855 O O . GLY A 1 116 ? 7.574 -1.109 -18.656 1 97.06 116 GLY A O 1
ATOM 856 N N . SER A 1 117 ? 7.383 -0.43 -16.516 1 95.75 117 SER A N 1
ATOM 857 C CA . SER A 1 117 ? 8.695 -0.971 -16.172 1 95.75 117 SER A CA 1
ATOM 858 C C . SER A 1 117 ? 8.727 -2.488 -16.328 1 95.75 117 SER A C 1
ATOM 860 O O . SER A 1 117 ? 9.781 -3.072 -16.562 1 95.75 117 SER A O 1
ATOM 862 N N . GLY A 1 118 ? 7.637 -3.141 -16.062 1 97.94 118 GLY A N 1
ATOM 863 C CA . GLY A 1 118 ? 7.469 -4.57 -16.266 1 97.94 118 GLY A CA 1
ATOM 864 C C . GLY A 1 118 ? 8.07 -5.406 -15.148 1 97.94 118 GLY A C 1
ATOM 865 O O . GLY A 1 118 ? 7.699 -6.566 -14.961 1 97.94 118 GLY A O 1
ATOM 866 N N . ARG A 1 119 ? 9.07 -4.82 -14.578 1 98.56 119 ARG A N 1
ATOM 867 C CA . ARG A 1 119 ? 9.805 -5.508 -13.523 1 98.56 119 ARG A CA 1
ATOM 868 C C . ARG A 1 119 ? 10.344 -4.52 -12.5 1 98.56 119 ARG A C 1
ATOM 870 O O . ARG A 1 119 ? 10.859 -3.459 -12.867 1 98.56 119 ARG A O 1
ATOM 877 N N . ILE A 1 120 ? 10.211 -4.891 -11.148 1 98.69 120 ILE A N 1
ATOM 878 C CA . ILE A 1 120 ? 10.781 -4.074 -10.086 1 98.69 120 ILE A CA 1
ATOM 879 C C . ILE A 1 120 ? 11.484 -4.973 -9.07 1 98.69 120 ILE A C 1
ATOM 881 O O . ILE A 1 120 ? 11.133 -6.145 -8.922 1 98.69 120 ILE A O 1
ATOM 885 N N . PHE A 1 121 ? 12.469 -4.395 -8.375 1 98.69 121 PHE A N 1
ATOM 886 C CA . PHE A 1 121 ? 13.055 -5.059 -7.215 1 98.69 121 PHE A CA 1
ATOM 887 C C . PHE A 1 121 ? 12.156 -4.891 -5.992 1 98.69 121 PHE A C 1
ATOM 889 O O . PHE A 1 121 ? 11.633 -3.801 -5.746 1 98.69 121 PHE A O 1
ATOM 896 N N . VAL A 1 122 ? 12.016 -6.031 -5.297 1 98.62 122 VAL A N 1
ATOM 897 C CA . VAL A 1 122 ? 11.141 -5.98 -4.129 1 98.62 122 VAL A CA 1
ATOM 898 C C . VAL A 1 122 ? 11.828 -6.641 -2.936 1 98.62 122 VAL A C 1
ATOM 900 O O . VAL A 1 122 ? 12.719 -7.477 -3.109 1 98.62 122 VAL A O 1
ATOM 903 N N . ASP A 1 123 ? 11.445 -6.156 -1.789 1 98.19 123 ASP A N 1
ATOM 904 C CA . ASP A 1 123 ? 11.586 -6.891 -0.535 1 98.19 123 ASP A CA 1
ATOM 905 C C . ASP A 1 123 ? 10.258 -7.496 -0.095 1 98.19 123 ASP A C 1
ATOM 907 O O . ASP A 1 123 ? 9.234 -6.805 -0.069 1 98.19 123 ASP A O 1
ATOM 911 N N . TRP A 1 124 ? 10.266 -8.812 0.119 1 97.94 124 TRP A N 1
ATOM 912 C CA . TRP A 1 124 ? 9 -9.359 0.598 1 97.94 124 TRP A CA 1
ATOM 913 C C . TRP A 1 124 ? 9.242 -10.406 1.683 1 97.94 124 TRP A C 1
ATOM 915 O O . TRP A 1 124 ? 10.32 -10.992 1.763 1 97.94 124 TRP A O 1
ATOM 925 N N . SER A 1 125 ? 8.242 -10.539 2.584 1 97.81 125 SER A N 1
ATOM 926 C CA . SER A 1 125 ? 8.305 -11.469 3.703 1 97.81 125 SER A CA 1
ATOM 927 C C . SER A 1 125 ? 6.949 -12.117 3.969 1 97.81 125 SER A C 1
ATOM 929 O O . SER A 1 125 ? 5.91 -11.562 3.604 1 97.81 125 SER A O 1
ATOM 931 N N . TYR A 1 126 ? 7.043 -13.281 4.586 1 96.31 126 TYR A N 1
ATOM 932 C CA . TYR A 1 126 ? 5.824 -13.93 5.059 1 96.31 126 TYR A CA 1
ATOM 933 C C . TYR A 1 126 ? 5.242 -13.18 6.254 1 96.31 126 TYR A C 1
ATOM 935 O O . TYR A 1 126 ? 5.98 -12.578 7.039 1 96.31 126 TYR A O 1
ATOM 943 N N . ASN A 1 127 ? 3.928 -13.297 6.328 1 93.44 127 ASN A N 1
ATOM 944 C CA . ASN A 1 127 ? 3.283 -12.789 7.531 1 93.44 127 ASN A CA 1
ATOM 945 C C . ASN A 1 127 ? 3.098 -13.883 8.578 1 93.44 127 ASN A C 1
ATOM 947 O O . ASN A 1 127 ? 2.971 -15.062 8.227 1 93.44 127 ASN A O 1
ATOM 951 N N . MET B 1 1 ? -22.547 -69.125 36.688 1 28.66 1 MET B N 1
ATOM 952 C CA . MET B 1 1 ? -22.375 -68.5 35.375 1 28.66 1 MET B CA 1
ATOM 953 C C . MET B 1 1 ? -22.344 -66.938 35.531 1 28.66 1 MET B C 1
ATOM 955 O O . MET B 1 1 ? -22.797 -66.438 36.531 1 28.66 1 MET B O 1
ATOM 959 N N . LEU B 1 2 ? -21.641 -66.312 34.531 1 33.75 2 LEU B N 1
ATOM 960 C CA . LEU B 1 2 ? -20.797 -65.25 33.938 1 33.75 2 LEU B CA 1
ATOM 961 C C . LEU B 1 2 ? -21.609 -64 33.594 1 33.75 2 LEU B C 1
ATOM 963 O O . LEU B 1 2 ? -22.266 -63.969 32.531 1 33.75 2 LEU B O 1
ATOM 967 N N . SER B 1 3 ? -22.469 -63.656 34.531 1 38.75 3 SER B N 1
ATOM 968 C CA . SER B 1 3 ? -23.188 -62.438 34.156 1 38.75 3 SER B CA 1
ATOM 969 C C . SER B 1 3 ? -22.219 -61.344 33.719 1 38.75 3 SER B C 1
ATOM 971 O O . SER B 1 3 ? -21.219 -61.062 34.406 1 38.75 3 SER B O 1
ATOM 973 N N . ASN B 1 4 ? -22.078 -61 32.406 1 35.47 4 ASN B N 1
ATOM 974 C CA . ASN B 1 4 ? -21.344 -60.219 31.406 1 35.47 4 ASN B CA 1
ATOM 975 C C . ASN B 1 4 ? -21.469 -58.719 31.656 1 35.47 4 ASN B C 1
ATOM 977 O O . ASN B 1 4 ? -21.172 -57.906 30.797 1 35.47 4 ASN B O 1
ATOM 981 N N . CYS B 1 5 ? -22.266 -58.125 32.594 1 40.53 5 CYS B N 1
ATOM 982 C CA . CYS B 1 5 ? -22.688 -56.812 32.188 1 40.53 5 CYS B CA 1
ATOM 983 C C . CYS B 1 5 ? -21.484 -55.906 31.922 1 40.53 5 CYS B C 1
ATOM 985 O O . CYS B 1 5 ? -20.562 -55.844 32.75 1 40.53 5 CYS B O 1
ATOM 987 N N . PHE B 1 6 ? -21.172 -55.438 30.641 1 36.72 6 PHE B N 1
ATOM 988 C CA . PHE B 1 6 ? -20.375 -54.594 29.766 1 36.72 6 PHE B CA 1
ATOM 989 C C . PHE B 1 6 ? -20.328 -53.188 30.281 1 36.72 6 PHE B C 1
ATOM 991 O O . PHE B 1 6 ? -21.344 -52.5 30.391 1 36.72 6 PHE B O 1
ATOM 998 N N . SER B 1 7 ? -19.453 -52.875 31.25 1 41.22 7 SER B N 1
ATOM 999 C CA . SER B 1 7 ? -19.094 -51.531 31.703 1 41.22 7 SER B CA 1
ATOM 1000 C C . SER B 1 7 ? -18.703 -50.625 30.531 1 41.22 7 SER B C 1
ATOM 1002 O O . SER B 1 7 ? -17.781 -50.938 29.781 1 41.22 7 SER B O 1
ATOM 1004 N N . PHE B 1 8 ? -19.641 -50.062 29.844 1 39.31 8 PHE B N 1
ATOM 1005 C CA . PHE B 1 8 ? -19.469 -49.062 28.812 1 39.31 8 PHE B CA 1
ATOM 1006 C C . PHE B 1 8 ? -18.547 -47.938 29.312 1 39.31 8 PHE B C 1
ATOM 1008 O O . PHE B 1 8 ? -18.828 -47.344 30.344 1 39.31 8 PHE B O 1
ATOM 1015 N N . MET B 1 9 ? -17.25 -48.031 29.172 1 37.78 9 MET B N 1
ATOM 1016 C CA . MET B 1 9 ? -16.203 -47.031 29.297 1 37.78 9 MET B CA 1
ATOM 1017 C C . MET B 1 9 ? -16.531 -45.781 28.469 1 37.78 9 MET B C 1
ATOM 1019 O O . MET B 1 9 ? -16.672 -45.875 27.25 1 37.78 9 MET B O 1
ATOM 1023 N N . LYS B 1 10 ? -17.453 -44.969 28.953 1 38.94 10 LYS B N 1
ATOM 1024 C CA . LYS B 1 10 ? -17.641 -43.625 28.344 1 38.94 10 LYS B CA 1
ATOM 1025 C C . LYS B 1 10 ? -16.297 -42.969 28.047 1 38.94 10 LYS B C 1
ATOM 1027 O O . LYS B 1 10 ? -15.523 -42.688 28.969 1 38.94 10 LYS B O 1
ATOM 1032 N N . MET B 1 11 ? -15.547 -43.219 26.859 1 35.25 11 MET B N 1
ATOM 1033 C CA . MET B 1 11 ? -14.461 -42.438 26.297 1 35.25 11 MET B CA 1
ATOM 1034 C C . MET B 1 11 ? -14.82 -40.938 26.25 1 35.25 11 MET B C 1
ATOM 1036 O O . MET B 1 11 ? -15.82 -40.562 25.641 1 35.25 11 MET B O 1
ATOM 1040 N N . MET B 1 12 ? -14.594 -40.219 27.297 1 40.91 12 MET B N 1
ATOM 1041 C CA . MET B 1 12 ? -14.633 -38.75 27.266 1 40.91 12 MET B CA 1
ATOM 1042 C C . MET B 1 12 ? -13.82 -38.188 26.109 1 40.91 12 MET B C 1
ATOM 1044 O O . MET B 1 12 ? -12.602 -38.406 26.047 1 40.91 12 MET B O 1
ATOM 1048 N N . GLN B 1 13 ? -14.344 -38.219 24.875 1 37.56 13 GLN B N 1
ATOM 1049 C CA . GLN B 1 13 ? -13.734 -37.469 23.781 1 37.56 13 GLN B CA 1
ATOM 1050 C C . GLN B 1 13 ? -13.422 -36.031 24.203 1 37.56 13 GLN B C 1
ATOM 1052 O O . GLN B 1 13 ? -14.297 -35.312 24.688 1 37.56 13 GLN B O 1
ATOM 1057 N N . LEU B 1 14 ? -12.219 -35.812 24.75 1 44.16 14 LEU B N 1
ATOM 1058 C CA . LEU B 1 14 ? -11.664 -34.469 24.859 1 44.16 14 LEU B CA 1
ATOM 1059 C C . LEU B 1 14 ? -11.758 -33.719 23.531 1 44.16 14 LEU B C 1
ATOM 1061 O O . LEU B 1 14 ? -11.086 -34.062 22.562 1 44.16 14 LEU B O 1
ATOM 1065 N N . TRP B 1 15 ? -12.906 -33.281 23.172 1 45.12 15 TRP B N 1
ATOM 1066 C CA . TRP B 1 15 ? -12.992 -32.344 22.047 1 45.12 15 TRP B CA 1
ATOM 1067 C C . TRP B 1 15 ? -12.008 -31.188 22.219 1 45.12 15 TRP B C 1
ATOM 1069 O O . TRP B 1 15 ? -12.125 -30.391 23.141 1 45.12 15 TRP B O 1
ATOM 1079 N N . TRP B 1 16 ? -10.719 -31.391 21.781 1 48.44 16 TRP B N 1
ATOM 1080 C CA . TRP B 1 16 ? -9.828 -30.25 21.594 1 48.44 16 TRP B CA 1
ATOM 1081 C C . TRP B 1 16 ? -10.484 -29.172 20.734 1 48.44 16 TRP B C 1
ATOM 1083 O O . TRP B 1 16 ? -10.828 -29.438 19.578 1 48.44 16 TRP B O 1
ATOM 1093 N N . LEU B 1 17 ? -11.258 -28.312 21.328 1 45.09 17 LEU B N 1
ATOM 1094 C CA . LEU B 1 17 ? -11.688 -27.094 20.625 1 45.09 17 LEU B CA 1
ATOM 1095 C C . LEU B 1 17 ? -10.5 -26.375 20 1 45.09 17 LEU B C 1
ATOM 1097 O O . LEU B 1 17 ? -9.602 -25.906 20.703 1 45.09 17 LEU B O 1
ATOM 1101 N N . LEU B 1 18 ? -9.875 -26.875 18.891 1 45.06 18 LEU B N 1
ATOM 1102 C CA . LEU B 1 18 ? -8.984 -26.031 18.109 1 45.06 18 LEU B CA 1
ATOM 1103 C C . LEU B 1 18 ? -9.57 -24.641 17.906 1 45.06 18 LEU B C 1
ATOM 1105 O O . LEU B 1 18 ? -10.555 -24.469 17.188 1 45.06 18 LEU B O 1
ATOM 1109 N N . GLY B 1 19 ? -9.516 -23.875 18.984 1 40.94 19 GLY B N 1
ATOM 1110 C CA . GLY B 1 19 ? -9.883 -22.484 18.828 1 40.94 19 GLY B CA 1
ATOM 1111 C C . GLY B 1 19 ? -9.18 -21.797 17.656 1 40.94 19 GLY B C 1
ATOM 1112 O O . GLY B 1 19 ? -7.953 -21.875 17.547 1 40.94 19 GLY B O 1
ATOM 1113 N N . LEU B 1 20 ? -9.734 -21.703 16.422 1 41.91 20 LEU B N 1
ATOM 1114 C CA . LEU B 1 20 ? -9.289 -20.812 15.359 1 41.91 20 LEU B CA 1
ATOM 1115 C C . LEU B 1 20 ? -8.906 -19.453 15.93 1 41.91 20 LEU B C 1
ATOM 1117 O O . LEU B 1 20 ? -9.75 -18.719 16.453 1 41.91 20 LEU B O 1
ATOM 1121 N N . ILE B 1 21 ? -7.73 -19.328 16.469 1 37.22 21 ILE B N 1
ATOM 1122 C CA . ILE B 1 21 ? -7.242 -18.016 16.875 1 37.22 21 ILE B CA 1
ATOM 1123 C C . ILE B 1 21 ? -7.371 -17.031 15.695 1 37.22 21 ILE B C 1
ATOM 1125 O O . ILE B 1 21 ? -6.668 -17.172 14.695 1 37.22 21 ILE B O 1
ATOM 1129 N N . ILE B 1 22 ? -8.555 -16.641 15.305 1 35.84 22 ILE B N 1
ATOM 1130 C CA . ILE B 1 22 ? -8.688 -15.508 14.406 1 35.84 22 ILE B CA 1
ATOM 1131 C C . ILE B 1 22 ? -7.898 -14.32 14.953 1 35.84 22 ILE B C 1
ATOM 1133 O O . ILE B 1 22 ? -8.188 -13.82 16.047 1 35.84 22 ILE B O 1
ATOM 1137 N N . ILE B 1 23 ? -6.641 -14.273 14.82 1 35.44 23 ILE B N 1
ATOM 1138 C CA . ILE B 1 23 ? -5.938 -13.031 15.125 1 35.44 23 ILE B CA 1
ATOM 1139 C C . ILE B 1 23 ? -6.762 -11.836 14.641 1 35.44 23 ILE B C 1
ATOM 1141 O O . ILE B 1 23 ? -6.93 -11.633 13.438 1 35.44 23 ILE B O 1
ATOM 1145 N N . TYR B 1 24 ? -7.879 -11.555 15.266 1 36.44 24 TYR B N 1
ATOM 1146 C CA . TYR B 1 24 ? -8.617 -10.305 15.133 1 36.44 24 TYR B CA 1
ATOM 1147 C C . TYR B 1 24 ? -7.719 -9.102 15.391 1 36.44 24 TYR B C 1
ATOM 1149 O O . TYR B 1 24 ? -7.262 -8.891 16.516 1 36.44 24 TYR B O 1
ATOM 1157 N N . SER B 1 25 ? -6.797 -8.703 14.555 1 44.22 25 SER B N 1
ATOM 1158 C CA . SER B 1 25 ? -6.293 -7.367 14.836 1 44.22 25 SER B CA 1
ATOM 1159 C C . SER B 1 25 ? -7.434 -6.379 15.047 1 44.22 25 SER B C 1
ATOM 1161 O O . SER B 1 25 ? -8.367 -6.32 14.25 1 44.22 25 SER B O 1
ATOM 1163 N N . PRO B 1 26 ? -7.641 -6.004 16.25 1 44.28 26 PRO B N 1
ATOM 1164 C CA . PRO B 1 26 ? -8.711 -5.02 16.453 1 44.28 26 PRO B CA 1
ATOM 1165 C C . PRO B 1 26 ? -8.797 -4.004 15.312 1 44.28 26 PRO B C 1
ATOM 1167 O O . PRO B 1 26 ? -7.793 -3.377 14.961 1 44.28 26 PRO B O 1
ATOM 1170 N N . THR B 1 27 ? -9.531 -4.324 14.312 1 53.97 27 THR B N 1
ATOM 1171 C CA . THR B 1 27 ? -9.836 -3.285 13.328 1 53.97 27 THR B CA 1
ATOM 1172 C C . THR B 1 27 ? -10.156 -1.966 14.023 1 53.97 27 THR B C 1
ATOM 1174 O O . THR B 1 27 ? -11.188 -1.849 14.695 1 53.97 27 THR B O 1
ATOM 1177 N N . ALA B 1 28 ? -9.156 -1.318 14.617 1 60 28 ALA B N 1
ATOM 1178 C CA . ALA B 1 28 ? -9.484 0.023 15.086 1 60 28 ALA B CA 1
ATOM 1179 C C . ALA B 1 28 ? -10.531 0.679 14.188 1 60 28 ALA B C 1
ATOM 1181 O O . ALA B 1 28 ? -10.547 0.441 12.977 1 60 28 ALA B O 1
ATOM 1182 N N . MET B 1 29 ? -11.609 1.172 14.789 1 84.19 29 MET B N 1
ATOM 1183 C CA . MET B 1 29 ? -12.641 1.898 14.055 1 84.19 29 MET B CA 1
ATOM 1184 C C . MET B 1 29 ? -12.016 2.9 13.086 1 84.19 29 MET B C 1
ATOM 1186 O O . MET B 1 29 ? -11.273 3.785 13.5 1 84.19 29 MET B O 1
ATOM 1190 N N . ALA B 1 30 ? -12.156 2.678 11.828 1 94.44 30 ALA B N 1
ATOM 1191 C CA . ALA B 1 30 ? -11.617 3.57 10.805 1 94.44 30 ALA B CA 1
ATOM 1192 C C . ALA B 1 30 ? -12.555 4.75 10.555 1 94.44 30 ALA B C 1
ATOM 1194 O O . ALA B 1 30 ? -13.773 4.598 10.609 1 94.44 30 ALA B O 1
ATOM 1195 N N . TYR B 1 31 ? -12.008 5.938 10.375 1 97.94 31 TYR B N 1
ATOM 1196 C CA . TYR B 1 31 ? -12.758 7.102 9.922 1 97.94 31 TYR B CA 1
ATOM 1197 C C . TYR B 1 31 ? -13.078 6.996 8.43 1 97.94 31 TYR B C 1
ATOM 1199 O O . TYR B 1 31 ? -12.211 6.633 7.633 1 97.94 31 TYR B O 1
ATOM 1207 N N . LYS B 1 32 ? -14.312 7.273 8.07 1 98.25 32 LYS B N 1
ATOM 1208 C CA . LYS B 1 32 ? -14.703 7.457 6.68 1 98.25 32 LYS B CA 1
ATOM 1209 C C . LYS B 1 32 ? -14.562 8.922 6.258 1 98.25 32 LYS B C 1
ATOM 1211 O O . LYS B 1 32 ? -15.18 9.805 6.859 1 98.25 32 LYS B O 1
ATOM 1216 N N . ALA B 1 33 ? -13.75 9.148 5.223 1 98.75 33 ALA B N 1
ATOM 1217 C CA . ALA B 1 33 ? -13.406 10.523 4.871 1 98.75 33 ALA B CA 1
ATOM 1218 C C . ALA B 1 33 ? -13.008 10.625 3.402 1 98.75 33 ALA B C 1
ATOM 1220 O O . ALA B 1 33 ? -13.141 9.664 2.645 1 98.75 33 ALA B O 1
ATOM 1221 N N . GLN B 1 34 ? -12.711 11.812 2.988 1 98.75 34 GLN B N 1
ATOM 1222 C CA . GLN B 1 34 ? -12.125 12.039 1.67 1 98.75 34 GLN B CA 1
ATOM 1223 C C . GLN B 1 34 ? -10.648 12.414 1.778 1 98.75 34 GLN B C 1
ATOM 1225 O O . GLN B 1 34 ? -10.242 13.078 2.734 1 98.75 34 GLN B O 1
ATOM 1230 N N . ALA B 1 35 ? -9.961 11.953 0.799 1 98.88 35 ALA B N 1
ATOM 1231 C CA . ALA B 1 35 ? -8.562 12.359 0.66 1 98.88 35 ALA B CA 1
ATOM 1232 C C . ALA B 1 35 ? -8.328 13.086 -0.661 1 98.88 35 ALA B C 1
ATOM 1234 O O . ALA B 1 35 ? -8.758 12.617 -1.72 1 98.88 35 ALA B O 1
ATOM 1235 N N . THR B 1 36 ? -7.711 14.219 -0.645 1 98.88 36 THR B N 1
ATOM 1236 C CA . THR B 1 36 ? -7.07 14.859 -1.786 1 98.88 36 THR B CA 1
ATOM 1237 C C . THR B 1 36 ? -5.551 14.758 -1.679 1 98.88 36 THR B C 1
ATOM 1239 O O . THR B 1 36 ? -5.023 14.328 -0.651 1 98.88 36 THR B O 1
ATOM 1242 N N . TRP B 1 37 ? -4.926 14.938 -2.783 1 98.75 37 TRP B N 1
ATOM 1243 C CA . TRP B 1 37 ? -3.469 14.953 -2.709 1 98.75 37 TRP B CA 1
ATOM 1244 C C . TRP B 1 37 ? -2.936 16.375 -2.834 1 98.75 37 TRP B C 1
ATOM 1246 O O . TRP B 1 37 ? -3.627 17.266 -3.34 1 98.75 37 TRP B O 1
ATOM 1256 N N . TYR B 1 38 ? -1.818 16.609 -2.273 1 98.69 38 TYR B N 1
ATOM 1257 C CA . TYR B 1 38 ? -1.122 17.891 -2.312 1 98.69 38 TYR B CA 1
ATOM 1258 C C . TYR B 1 38 ? 0.375 17.688 -2.516 1 98.69 38 TYR B C 1
ATOM 1260 O O . TYR B 1 38 ? 0.934 16.672 -2.102 1 98.69 38 TYR B O 1
ATOM 1268 N N . ASN B 1 39 ? 1.015 18.625 -3.258 1 98.38 39 ASN B N 1
ATOM 1269 C CA . ASN B 1 39 ? 2.473 18.609 -3.289 1 98.38 39 ASN B CA 1
ATOM 1270 C C . ASN B 1 39 ? 3.066 18.953 -1.925 1 98.38 39 ASN B C 1
ATOM 1272 O O . ASN B 1 39 ? 2.727 19.984 -1.336 1 98.38 39 ASN B O 1
ATOM 1276 N N . THR B 1 40 ? 4.02 18.156 -1.506 1 98.25 40 THR B N 1
ATOM 1277 C CA . THR B 1 40 ? 4.504 18.25 -0.135 1 98.25 40 THR B CA 1
ATOM 1278 C C . THR B 1 40 ? 5.605 19.312 -0.032 1 98.25 40 THR B C 1
ATOM 1280 O O . THR B 1 40 ? 5.82 20.078 -0.966 1 98.25 40 THR B O 1
ATOM 1283 N N . GLY B 1 41 ? 6.242 19.344 1.065 1 98.06 41 GLY B N 1
ATOM 1284 C CA . GLY B 1 41 ? 7.234 20.328 1.459 1 98.06 41 GLY B CA 1
ATOM 1285 C C . GLY B 1 41 ? 7.383 20.453 2.963 1 98.06 41 GLY B C 1
ATOM 1286 O O . GLY B 1 41 ? 7.332 19.469 3.688 1 98.06 41 GLY B O 1
ATOM 1287 N N . LEU B 1 42 ? 7.641 21.688 3.363 1 98.56 42 LEU B N 1
ATOM 1288 C CA . LEU B 1 42 ? 7.691 21.938 4.801 1 98.56 42 LEU B CA 1
ATOM 1289 C C . LEU B 1 42 ? 6.297 21.844 5.414 1 98.56 42 LEU B C 1
ATOM 1291 O O . LEU B 1 42 ? 5.387 22.578 5.008 1 98.56 42 LEU B O 1
ATOM 1295 N N . GLY B 1 43 ? 6.199 20.953 6.363 1 98.62 43 GLY B N 1
ATOM 1296 C CA . GLY B 1 43 ? 4.906 20.781 7.004 1 98.62 43 GLY B CA 1
ATOM 1297 C C . GLY B 1 43 ? 4.82 21.438 8.367 1 98.62 43 GLY B C 1
ATOM 1298 O O . GLY B 1 43 ? 5.836 21.875 8.914 1 98.62 43 GLY B O 1
ATOM 1299 N N . ALA B 1 44 ? 3.631 21.406 8.898 1 98.75 44 ALA B N 1
ATOM 1300 C CA . ALA B 1 44 ? 3.359 22.031 10.188 1 98.75 44 ALA B CA 1
ATOM 1301 C C . ALA B 1 44 ? 4.082 21.312 11.312 1 98.75 44 ALA B C 1
ATOM 1303 O O . ALA B 1 44 ? 4.227 21.844 12.422 1 98.75 44 ALA B O 1
ATOM 1304 N N . CYS B 1 45 ? 4.492 20.094 11.141 1 98.69 45 CYS B N 1
ATOM 1305 C CA . CYS B 1 45 ? 5.207 19.328 12.164 1 98.69 45 CYS B CA 1
ATOM 1306 C C . CYS B 1 45 ? 6.688 19.672 12.164 1 98.69 45 CYS B C 1
ATOM 1308 O O . CYS B 1 45 ? 7.453 19.156 12.977 1 98.69 45 CYS B O 1
ATOM 1310 N N . GLY B 1 46 ? 7.082 20.453 11.164 1 98.56 46 GLY B N 1
ATOM 1311 C CA . GLY B 1 46 ? 8.43 20.984 11.234 1 98.56 46 GLY B CA 1
ATOM 1312 C C . GLY B 1 46 ? 9.422 20.219 10.375 1 98.56 46 GLY B C 1
ATOM 1313 O O . GLY B 1 46 ? 10.625 20.469 10.438 1 98.56 46 GLY B O 1
ATOM 1314 N N . THR B 1 47 ? 9.039 19.297 9.578 1 98 47 THR B N 1
ATOM 1315 C CA . THR B 1 47 ? 9.938 18.531 8.719 1 98 47 THR B CA 1
ATOM 1316 C C . THR B 1 47 ? 9.586 18.734 7.25 1 98 47 THR B C 1
ATOM 1318 O O . THR B 1 47 ? 8.438 19 6.91 1 98 47 THR B O 1
ATOM 1321 N N . ASN B 1 48 ? 10.617 18.688 6.375 1 98.44 48 ASN B N 1
ATOM 1322 C CA . ASN B 1 48 ? 10.422 18.703 4.926 1 98.44 48 ASN B CA 1
ATOM 1323 C C . ASN B 1 48 ? 10.172 17.312 4.379 1 98.44 48 ASN B C 1
ATOM 1325 O O . ASN B 1 48 ? 10.891 16.359 4.719 1 98.44 48 ASN B O 1
ATOM 1329 N N . SER B 1 49 ? 9.141 17.188 3.65 1 97.88 49 SER B N 1
ATOM 1330 C CA . SER B 1 49 ? 8.82 15.961 2.943 1 97.88 49 SER B CA 1
ATOM 1331 C C . SER B 1 49 ? 8.859 16.156 1.432 1 97.88 49 SER B C 1
ATOM 1333 O O . SER B 1 49 ? 8.906 17.297 0.954 1 97.88 49 SER B O 1
ATOM 1335 N N . ASN B 1 50 ? 8.93 15.023 0.721 1 96.38 50 ASN B N 1
ATOM 1336 C CA . ASN B 1 50 ? 8.797 15.102 -0.729 1 96.38 50 ASN B CA 1
ATOM 1337 C C . ASN B 1 50 ? 7.648 14.227 -1.231 1 96.38 50 ASN B C 1
ATOM 1339 O O . ASN B 1 50 ? 7.078 13.445 -0.471 1 96.38 50 ASN B O 1
ATOM 1343 N N . ASP B 1 51 ? 7.367 14.352 -2.533 1 97.25 51 ASP B N 1
ATOM 1344 C CA . ASP B 1 51 ? 6.137 13.812 -3.104 1 97.25 51 ASP B CA 1
ATOM 1345 C C . ASP B 1 51 ? 6.203 12.289 -3.197 1 97.25 51 ASP B C 1
ATOM 1347 O O . ASP B 1 51 ? 5.184 11.633 -3.422 1 97.25 51 ASP B O 1
ATOM 1351 N N . ASP B 1 52 ? 7.355 11.656 -3.004 1 94.31 52 ASP B N 1
ATOM 1352 C CA . ASP B 1 52 ? 7.516 10.203 -3.111 1 94.31 52 ASP B CA 1
ATOM 1353 C C . ASP B 1 52 ? 7.316 9.531 -1.756 1 94.31 52 ASP B C 1
ATOM 1355 O O . ASP B 1 52 ? 7.184 8.305 -1.681 1 94.31 52 ASP B O 1
ATOM 1359 N N . GLN B 1 53 ? 7.297 10.344 -0.725 1 96.31 53 GLN B N 1
ATOM 1360 C CA . GLN B 1 53 ? 7.125 9.812 0.623 1 96.31 53 GLN B CA 1
ATOM 1361 C C . GLN B 1 53 ? 5.652 9.562 0.937 1 96.31 53 GLN B C 1
ATOM 1363 O O . GLN B 1 53 ? 4.777 10.25 0.413 1 96.31 53 GLN B O 1
ATOM 1368 N N . MET B 1 54 ? 5.402 8.516 1.763 1 98.19 54 MET B N 1
ATOM 1369 C CA . MET B 1 54 ? 4.051 8.25 2.254 1 98.19 54 MET B CA 1
ATOM 1370 C C . MET B 1 54 ? 3.727 9.133 3.455 1 98.19 54 MET B C 1
ATOM 1372 O O . MET B 1 54 ? 4.012 8.766 4.598 1 98.19 54 MET B O 1
ATOM 1376 N N . VAL B 1 55 ? 3.133 10.336 3.168 1 98.81 55 VAL B N 1
ATOM 1377 C CA . VAL B 1 55 ? 2.854 11.258 4.258 1 98.81 55 VAL B CA 1
ATOM 1378 C C . VAL B 1 55 ? 1.421 11.781 4.145 1 98.81 55 VAL B C 1
ATOM 1380 O O . VAL B 1 55 ? 0.789 11.648 3.092 1 98.81 55 VAL B O 1
ATOM 1383 N N . VAL B 1 56 ? 0.951 12.359 5.219 1 98.94 56 VAL B N 1
ATOM 1384 C CA . VAL B 1 56 ? -0.432 12.82 5.316 1 98.94 56 VAL B CA 1
ATOM 1385 C C . VAL B 1 56 ? -0.494 14.109 6.125 1 98.94 56 VAL B C 1
ATOM 1387 O O . VAL B 1 56 ? 0.279 14.297 7.066 1 98.94 56 VAL B O 1
ATOM 1390 N N . ALA B 1 57 ? -1.342 14.984 5.688 1 98.94 57 ALA B N 1
ATOM 1391 C CA . ALA B 1 57 ? -1.807 16.125 6.461 1 98.94 57 ALA B CA 1
ATOM 1392 C C . ALA B 1 57 ? -3.17 15.852 7.086 1 98.94 57 ALA B C 1
ATOM 1394 O O . ALA B 1 57 ? -4.145 15.594 6.379 1 98.94 57 ALA B O 1
ATOM 1395 N N . LEU B 1 58 ? -3.254 15.945 8.414 1 98.88 58 LEU B N 1
ATOM 1396 C CA . LEU B 1 58 ? -4.52 15.727 9.102 1 98.88 58 LEU B CA 1
ATOM 1397 C C . LEU B 1 58 ? -5.293 17.031 9.242 1 98.88 58 LEU B C 1
ATOM 1399 O O . LEU B 1 58 ? -4.727 18.125 9.062 1 98.88 58 LEU B O 1
ATOM 1403 N N . PRO B 1 59 ? -6.621 16.859 9.586 1 98.81 59 PRO B N 1
ATOM 1404 C CA . PRO B 1 59 ? -7.359 18.094 9.875 1 98.81 59 PRO B CA 1
ATOM 1405 C C . PRO B 1 59 ? -6.652 18.969 10.898 1 98.81 59 PRO B C 1
ATOM 1407 O O . PRO B 1 59 ? -6.09 18.469 11.875 1 98.81 59 PRO B O 1
ATOM 1410 N N . ALA B 1 60 ? -6.742 20.234 10.695 1 98.38 60 ALA B N 1
ATOM 1411 C CA . ALA B 1 60 ? -5.953 21.203 11.453 1 98.38 60 ALA B CA 1
ATOM 1412 C C . ALA B 1 60 ? -6.164 21.031 12.953 1 98.38 60 ALA B C 1
ATOM 1414 O O . ALA B 1 60 ? -5.199 21.047 13.727 1 98.38 60 ALA B O 1
ATOM 1415 N N . PRO B 1 61 ? -7.324 20.781 13.445 1 98.06 61 PRO B N 1
ATOM 1416 C CA . PRO B 1 61 ? -7.523 20.75 14.898 1 98.06 61 PRO B CA 1
ATOM 1417 C C . PRO B 1 61 ? -6.801 19.578 15.562 1 98.06 61 PRO B C 1
ATOM 1419 O O . PRO B 1 61 ? -6.547 19.609 16.766 1 98.06 61 PRO B O 1
ATOM 1422 N N . ILE B 1 62 ? -6.508 18.594 14.805 1 98.31 62 ILE B N 1
ATOM 1423 C CA . ILE B 1 62 ? -5.977 17.406 15.453 1 98.31 62 ILE B CA 1
ATOM 1424 C C . ILE B 1 62 ? -4.539 17.172 14.992 1 98.31 62 ILE B C 1
ATOM 1426 O O . ILE B 1 62 ? -3.836 16.312 15.547 1 98.31 62 ILE B O 1
ATOM 1430 N N . ALA B 1 63 ? -4.039 17.891 14.039 1 98.62 63 ALA B N 1
ATOM 1431 C CA . ALA B 1 63 ? -2.768 17.609 13.383 1 98.62 63 ALA B CA 1
ATOM 1432 C C . ALA B 1 63 ? -1.604 17.719 14.359 1 98.62 63 ALA B C 1
ATOM 1434 O O . ALA B 1 63 ? -0.782 16.812 14.469 1 98.62 63 ALA B O 1
ATOM 1435 N N . ASN B 1 64 ? -1.552 18.781 15.125 1 98 64 ASN B N 1
ATOM 1436 C CA . ASN B 1 64 ? -0.412 19.047 15.992 1 98 64 ASN B CA 1
ATOM 1437 C C . ASN B 1 64 ? -0.23 17.938 17.031 1 98 64 ASN B C 1
ATOM 1439 O O . ASN B 1 64 ? 0.895 17.516 17.297 1 98 64 ASN B O 1
ATOM 1443 N N . ALA B 1 65 ? -1.315 17.453 17.531 1 98.38 65 ALA B N 1
ATOM 1444 C CA . ALA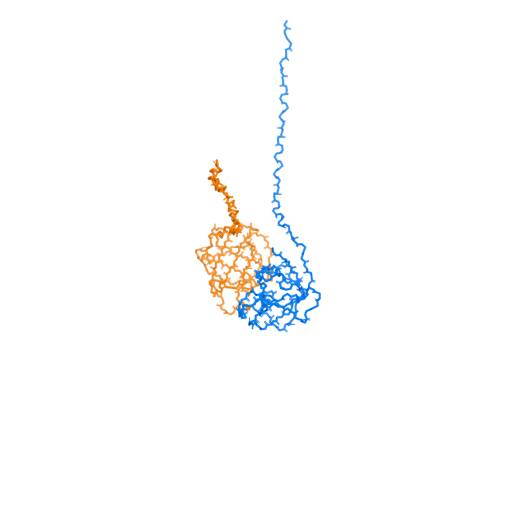 B 1 65 ? -1.274 16.453 18.578 1 98.38 65 ALA B CA 1
ATOM 1445 C C . ALA B 1 65 ? -0.851 15.094 18.031 1 98.38 65 ALA B C 1
ATOM 1447 O O . ALA B 1 65 ? -0.537 14.172 18.797 1 98.38 65 ALA B O 1
ATOM 1448 N N . ASN B 1 66 ? -0.8 15.008 16.766 1 98.69 66 ASN B N 1
ATOM 1449 C CA . ASN B 1 66 ? -0.538 13.703 16.172 1 98.69 66 ASN B CA 1
ATOM 1450 C C . ASN B 1 66 ? 0.692 13.727 15.273 1 98.69 66 ASN B C 1
ATOM 1452 O O . ASN B 1 66 ? 0.918 12.797 14.5 1 98.69 66 ASN B O 1
ATOM 1456 N N . CYS B 1 67 ? 1.53 14.711 15.367 1 98.69 67 CYS B N 1
ATOM 1457 C CA . CYS B 1 67 ? 2.734 14.82 14.555 1 98.69 67 CYS B CA 1
ATOM 1458 C C . CYS B 1 67 ? 3.611 13.578 14.711 1 98.69 67 CYS B C 1
ATOM 1460 O O . CYS B 1 67 ? 3.834 13.117 15.828 1 98.69 67 CYS B O 1
ATOM 1462 N N . PHE B 1 68 ? 4.031 12.977 13.625 1 98.56 68 PHE B N 1
ATOM 1463 C CA . PHE B 1 68 ? 5 11.906 13.43 1 98.56 68 PHE B CA 1
ATOM 1464 C C . PHE B 1 68 ? 4.402 10.555 13.82 1 98.56 68 PHE B C 1
ATOM 1466 O O . PHE B 1 68 ? 5.055 9.523 13.688 1 98.56 68 PHE B O 1
ATOM 1473 N N . LYS B 1 69 ? 3.166 10.555 14.289 1 98.31 69 LYS B N 1
ATOM 1474 C CA . LYS B 1 69 ? 2.438 9.289 14.336 1 98.31 69 LYS B CA 1
ATOM 1475 C C . LYS B 1 69 ? 2.08 8.805 12.938 1 98.31 69 LYS B C 1
ATOM 1477 O O . LYS B 1 69 ? 2.256 9.531 11.961 1 98.31 69 LYS B O 1
ATOM 1482 N N . THR B 1 70 ? 1.666 7.555 12.875 1 97.88 70 THR B N 1
ATOM 1483 C CA . THR B 1 70 ? 1.279 7.012 11.578 1 97.88 70 THR B CA 1
ATOM 1484 C C . THR B 1 70 ? -0.201 6.641 11.57 1 97.88 70 THR B C 1
ATOM 1486 O O . THR B 1 70 ? -0.794 6.402 12.617 1 97.88 70 THR B O 1
ATOM 1489 N N . VAL B 1 71 ? -0.72 6.691 10.359 1 97.81 71 VAL B N 1
ATOM 1490 C CA . VAL B 1 71 ? -2.082 6.227 10.117 1 97.81 71 VAL B CA 1
ATOM 1491 C C . VAL B 1 71 ? -2.08 5.141 9.047 1 97.81 71 VAL B C 1
ATOM 1493 O O . VAL B 1 71 ? -1.172 5.086 8.211 1 97.81 71 VAL B O 1
ATOM 1496 N N . THR B 1 72 ? -3.064 4.309 9.102 1 96.88 72 THR B N 1
ATOM 1497 C CA . THR B 1 72 ? -3.354 3.328 8.062 1 96.88 72 THR B CA 1
ATOM 1498 C C . THR B 1 72 ? -4.508 3.801 7.184 1 96.88 72 THR B C 1
ATOM 1500 O O . THR B 1 72 ? -5.504 4.324 7.684 1 96.88 72 THR B O 1
ATOM 1503 N N . LEU B 1 73 ? -4.32 3.633 5.828 1 97.62 73 LEU B N 1
ATOM 1504 C CA . LEU B 1 73 ? -5.301 4.125 4.867 1 97.62 73 LEU B CA 1
ATOM 1505 C C . LEU B 1 73 ? -5.656 3.047 3.852 1 97.62 73 LEU B C 1
ATOM 1507 O O . LEU B 1 73 ? -4.781 2.309 3.393 1 97.62 73 LEU B O 1
ATOM 1511 N N . ALA B 1 74 ? -6.895 3.053 3.436 1 97 74 ALA B N 1
ATOM 1512 C CA . ALA B 1 74 ? -7.402 2.277 2.305 1 97 74 ALA B CA 1
ATOM 1513 C C . ALA B 1 74 ? -8.367 3.107 1.463 1 97 74 ALA B C 1
ATOM 1515 O O . ALA B 1 74 ? -9 4.039 1.967 1 97 74 ALA B O 1
ATOM 1516 N N . ASN B 1 75 ? -8.336 2.811 0.163 1 98.06 75 ASN B N 1
ATOM 1517 C CA . ASN B 1 75 ? -9.375 3.375 -0.693 1 98.06 75 ASN B CA 1
ATOM 1518 C C . ASN B 1 75 ? -10.727 2.699 -0.458 1 98.06 75 ASN B C 1
ATOM 1520 O O . ASN B 1 75 ? -10.883 1.507 -0.725 1 98.06 75 ASN B O 1
ATOM 1524 N N . ALA B 1 76 ? -11.703 3.488 -0.001 1 97.56 76 ALA B N 1
ATOM 1525 C CA . ALA B 1 76 ? -12.992 2.93 0.386 1 97.56 76 ALA B CA 1
ATOM 1526 C C . ALA B 1 76 ? -13.719 2.348 -0.821 1 97.56 76 ALA B C 1
ATOM 1528 O O . ALA B 1 76 ? -14.57 1.462 -0.675 1 97.56 76 ALA B O 1
ATOM 1529 N N . ALA B 1 77 ? -13.438 2.793 -1.963 1 96.31 77 ALA B N 1
ATOM 1530 C CA . ALA B 1 77 ? -14.078 2.309 -3.186 1 96.31 77 ALA B CA 1
ATOM 1531 C C . ALA B 1 77 ? -13.406 1.034 -3.686 1 96.31 77 ALA B C 1
ATOM 1533 O O . ALA B 1 77 ? -13.852 0.431 -4.664 1 96.31 77 ALA B O 1
ATOM 1534 N N . ARG B 1 78 ? -12.289 0.629 -3.059 1 93.25 78 ARG B N 1
ATOM 1535 C CA . ARG B 1 78 ? -11.531 -0.553 -3.447 1 93.25 78 ARG B CA 1
ATOM 1536 C C . ARG B 1 78 ? -11.266 -1.453 -2.244 1 93.25 78 ARG B C 1
ATOM 1538 O O . ARG B 1 78 ? -10.125 -1.575 -1.792 1 93.25 78 ARG B O 1
ATOM 1545 N N . PRO B 1 79 ? -12.188 -2.156 -1.799 1 88.69 79 PRO B N 1
ATOM 1546 C CA . PRO B 1 79 ? -12.062 -2.91 -0.548 1 88.69 79 PRO B CA 1
ATOM 1547 C C . PRO B 1 79 ? -11.008 -4.008 -0.622 1 88.69 79 PRO B C 1
ATOM 1549 O O . PRO B 1 79 ? -10.492 -4.441 0.411 1 88.69 79 PRO B O 1
ATOM 1552 N N . VAL B 1 80 ? -10.648 -4.395 -1.834 1 89.94 80 VAL B N 1
ATOM 1553 C CA . VAL B 1 80 ? -9.641 -5.438 -1.966 1 89.94 80 VAL B CA 1
ATOM 1554 C C . VAL B 1 80 ? -8.32 -4.824 -2.441 1 89.94 80 VAL B C 1
ATOM 1556 O O . VAL B 1 80 ? -7.438 -5.535 -2.922 1 89.94 80 VAL B O 1
ATOM 1559 N N . GLY B 1 81 ? -8.266 -3.559 -2.33 1 92.5 81 GLY B N 1
ATOM 1560 C CA . GLY B 1 81 ? -7.086 -2.828 -2.762 1 92.5 81 GLY B CA 1
ATOM 1561 C C . GLY B 1 81 ? -6.016 -2.727 -1.689 1 92.5 81 GLY B C 1
ATOM 1562 O O . GLY B 1 81 ? -6.086 -3.418 -0.671 1 92.5 81 GLY B O 1
ATOM 1563 N N . PRO B 1 82 ? -5.039 -1.897 -2.025 1 93.38 82 PRO B N 1
ATOM 1564 C CA . PRO B 1 82 ? -3.92 -1.794 -1.088 1 93.38 82 PRO B CA 1
ATOM 1565 C C . PRO B 1 82 ? -4.297 -1.067 0.202 1 93.38 82 PRO B C 1
ATOM 1567 O O . PRO B 1 82 ? -5.133 -0.164 0.184 1 93.38 82 PRO B O 1
ATOM 1570 N N . ILE B 1 83 ? -3.652 -1.523 1.249 1 92.81 83 ILE B N 1
ATOM 1571 C CA . ILE B 1 83 ? -3.598 -0.799 2.514 1 92.81 83 ILE B CA 1
ATOM 1572 C C . ILE B 1 83 ? -2.217 -0.175 2.691 1 92.81 83 ILE B C 1
ATOM 1574 O O . ILE B 1 83 ? -1.197 -0.837 2.48 1 92.81 83 ILE B O 1
ATOM 1578 N N . ILE B 1 84 ? -2.252 1.13 3.014 1 95.69 84 ILE B N 1
ATOM 1579 C CA . ILE B 1 84 ? -0.95 1.773 3.152 1 95.69 84 ILE B CA 1
ATOM 1580 C C . ILE B 1 84 ? -0.856 2.459 4.512 1 95.69 84 ILE B C 1
ATOM 1582 O O . ILE B 1 84 ? -1.871 2.662 5.184 1 95.69 84 ILE B O 1
ATOM 1586 N N . VAL B 1 85 ? 0.388 2.779 4.898 1 95.19 85 VAL B N 1
ATOM 1587 C CA . VAL B 1 85 ? 0.697 3.561 6.09 1 95.19 85 VAL B CA 1
ATOM 1588 C C . VAL B 1 85 ? 1.316 4.895 5.688 1 95.19 85 VAL B C 1
ATOM 1590 O O . VAL B 1 85 ? 2.162 4.949 4.789 1 95.19 85 VAL B O 1
ATOM 1593 N N . ALA B 1 86 ? 0.883 5.984 6.32 1 98.31 86 ALA B N 1
ATOM 1594 C CA . ALA B 1 86 ? 1.437 7.312 6.07 1 98.31 86 ALA B CA 1
ATOM 1595 C C . ALA B 1 86 ? 1.753 8.031 7.379 1 98.31 86 ALA B C 1
ATOM 1597 O O . ALA B 1 86 ? 1.041 7.863 8.375 1 98.31 86 ALA B O 1
ATOM 1598 N N . THR B 1 87 ? 2.754 8.805 7.375 1 98.56 87 THR B N 1
ATOM 1599 C CA . THR B 1 87 ? 3.195 9.562 8.547 1 98.56 87 THR B CA 1
ATOM 1600 C C . THR B 1 87 ? 2.572 10.953 8.562 1 98.56 87 THR B C 1
ATOM 1602 O O . THR B 1 87 ? 2.557 11.641 7.539 1 98.56 87 THR B O 1
ATOM 1605 N N . VAL B 1 88 ? 2.131 11.344 9.734 1 98.94 88 VAL B N 1
ATOM 1606 C CA . VAL B 1 88 ? 1.568 12.68 9.898 1 98.94 88 VAL B CA 1
ATOM 1607 C C . VAL B 1 88 ? 2.691 13.719 9.93 1 98.94 88 VAL B C 1
ATOM 1609 O O . VAL B 1 88 ? 3.527 13.711 10.836 1 98.94 88 VAL B O 1
ATOM 1612 N N . VAL B 1 89 ? 2.67 14.641 8.945 1 98.88 89 VAL B N 1
ATOM 1613 C CA . VAL B 1 89 ? 3.77 15.594 8.891 1 98.88 89 VAL B CA 1
ATOM 1614 C C . VAL B 1 89 ? 3.215 17.016 8.727 1 98.88 89 VAL B C 1
ATOM 1616 O O . VAL B 1 89 ? 3.971 17.984 8.711 1 98.88 89 VAL B O 1
ATOM 1619 N N . ASP B 1 90 ? 1.882 17.156 8.461 1 98.81 90 ASP B N 1
ATOM 1620 C CA . ASP B 1 90 ? 1.332 18.453 8.078 1 98.81 90 ASP B CA 1
ATOM 1621 C C . ASP B 1 90 ? -0.107 18.609 8.57 1 98.81 90 ASP B C 1
ATOM 1623 O O . ASP B 1 90 ? -0.701 17.641 9.07 1 98.81 90 ASP B O 1
ATOM 1627 N N . LYS B 1 91 ? -0.594 19.844 8.461 1 98.69 91 LYS B N 1
ATOM 1628 C CA . LYS B 1 91 ? -1.993 20.172 8.727 1 98.69 91 LYS B CA 1
ATOM 1629 C C . LYS B 1 91 ? -2.732 20.516 7.434 1 98.69 91 LYS B C 1
ATOM 1631 O O . LYS B 1 91 ? -2.176 21.172 6.551 1 98.69 91 LYS B O 1
ATOM 1636 N N . CYS B 1 92 ? -3.877 19.922 7.375 1 98.69 92 CYS B N 1
ATOM 1637 C CA . CYS B 1 92 ? -4.793 20.297 6.301 1 98.69 92 CYS B CA 1
ATOM 1638 C C . CYS B 1 92 ? -5.73 21.406 6.746 1 98.69 92 CYS B C 1
ATOM 1640 O O . CYS B 1 92 ? -6.742 21.156 7.398 1 98.69 92 CYS B O 1
ATOM 1642 N N . M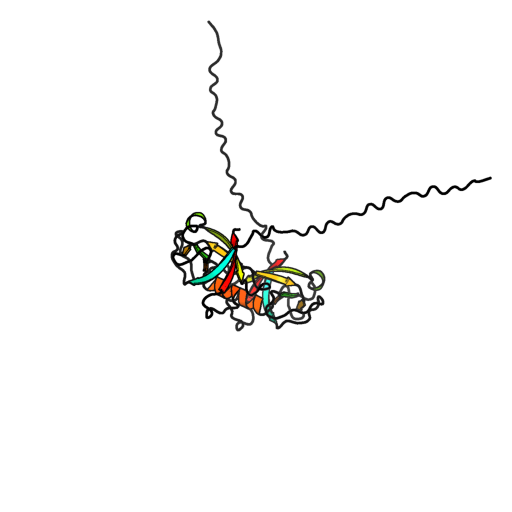ET B 1 93 ? -5.461 22.609 6.301 1 97.5 93 MET B N 1
ATOM 1643 C CA . MET B 1 93 ? -6.219 23.766 6.758 1 97.5 93 MET B CA 1
ATOM 1644 C C . MET B 1 93 ? -7.609 23.797 6.133 1 97.5 93 MET B C 1
ATOM 1646 O O . MET B 1 93 ? -8.57 24.25 6.754 1 97.5 93 MET B O 1
ATOM 1650 N N . GLY B 1 94 ? -7.77 23.234 4.914 1 96.75 94 GLY B N 1
ATOM 1651 C CA . GLY B 1 94 ? -9.031 23.297 4.195 1 96.75 94 GLY B CA 1
ATOM 1652 C C . GLY B 1 94 ? -9.875 22.047 4.363 1 96.75 94 GLY B C 1
ATOM 1653 O O . GLY B 1 94 ? -10.961 21.953 3.785 1 96.75 94 GLY B O 1
ATOM 1654 N N . CYS B 1 95 ? -9.398 21.141 5.207 1 97.88 95 CYS B N 1
ATOM 1655 C CA . CYS B 1 95 ? -10.102 19.875 5.359 1 97.88 95 CYS B CA 1
ATOM 1656 C C . CYS B 1 95 ? -11.289 20.016 6.301 1 97.88 95 CYS B C 1
ATOM 1658 O O . CYS B 1 95 ? -11.211 20.734 7.305 1 97.88 95 CYS B O 1
ATOM 1660 N N . SER B 1 96 ? -12.391 19.297 5.934 1 97.38 96 SER B N 1
ATOM 1661 C CA . SER B 1 96 ? -13.602 19.234 6.742 1 97.38 96 SER B CA 1
ATOM 1662 C C . SER B 1 96 ? -13.703 17.891 7.469 1 97.38 96 SER B C 1
ATOM 1664 O O . SER B 1 96 ? -13.422 16.844 6.891 1 97.38 96 SER B O 1
ATOM 1666 N N . GLY B 1 97 ? -14.195 18.047 8.695 1 98 97 GLY B N 1
ATOM 1667 C CA . GLY B 1 97 ? -14.305 16.812 9.461 1 98 97 GLY B CA 1
ATOM 1668 C C . GLY B 1 97 ? -13 16.047 9.57 1 98 97 GLY B C 1
ATOM 1669 O O . GLY B 1 97 ? -11.984 16.609 10 1 98 97 GLY B O 1
ATOM 1670 N N . MET B 1 98 ? -13.047 14.797 9.039 1 98.62 98 MET B N 1
ATOM 1671 C CA . MET B 1 98 ? -11.859 13.953 9.117 1 98.62 98 MET B CA 1
ATOM 1672 C C . MET B 1 98 ? -11.227 13.766 7.742 1 98.62 98 MET B C 1
ATOM 1674 O O . MET B 1 98 ? -10.492 12.797 7.52 1 98.62 98 MET B O 1
ATOM 1678 N N . ASP B 1 99 ? -11.547 14.688 6.801 1 98.88 99 ASP B N 1
ATOM 1679 C CA . ASP B 1 99 ? -10.875 14.695 5.508 1 98.88 99 ASP B CA 1
ATOM 1680 C C . ASP B 1 99 ? -9.383 14.977 5.672 1 98.88 99 ASP B C 1
ATOM 1682 O O . ASP B 1 99 ? -8.969 15.641 6.629 1 98.88 99 ASP B O 1
ATOM 1686 N N . ILE B 1 100 ? -8.68 14.477 4.754 1 98.94 100 ILE B N 1
ATOM 1687 C CA . ILE B 1 100 ? -7.227 14.555 4.871 1 98.94 100 ILE B CA 1
ATOM 1688 C C . ILE B 1 100 ? -6.617 14.906 3.516 1 98.94 100 ILE B C 1
ATOM 1690 O O . ILE B 1 100 ? -7.281 14.797 2.482 1 98.94 100 ILE B O 1
ATOM 1694 N N . ASP B 1 101 ? -5.363 15.375 3.537 1 98.94 101 ASP B N 1
ATOM 1695 C CA . ASP B 1 101 ? -4.508 15.477 2.361 1 98.94 101 ASP B CA 1
ATOM 1696 C C . ASP B 1 101 ? -3.344 14.492 2.443 1 98.94 101 ASP B C 1
ATOM 1698 O O . ASP B 1 101 ? -2.682 14.391 3.479 1 98.94 101 ASP B O 1
ATOM 1702 N N . ILE B 1 102 ? -3.154 13.758 1.331 1 98.88 102 ILE B N 1
ATOM 1703 C CA . ILE B 1 102 ? -2.059 12.797 1.327 1 98.88 102 ILE B CA 1
ATOM 1704 C C . ILE B 1 102 ? -1.085 13.125 0.198 1 98.88 102 ILE B C 1
ATOM 1706 O O . ILE B 1 102 ? -1.413 13.898 -0.706 1 98.88 102 ILE B O 1
ATOM 1710 N N . SER B 1 103 ? 0.165 12.602 0.333 1 98.75 103 SER B N 1
ATOM 1711 C CA . SER B 1 103 ? 1.169 12.828 -0.702 1 98.75 103 SER B CA 1
ATOM 1712 C C . SER B 1 103 ? 0.734 12.227 -2.033 1 98.75 103 SER B C 1
ATOM 1714 O O . SER B 1 103 ? -0.086 11.305 -2.066 1 98.75 103 SER B O 1
ATOM 1716 N N . PRO B 1 104 ? 1.331 12.734 -3.17 1 98.5 104 PRO B N 1
ATOM 1717 C CA . PRO B 1 104 ? 1.062 12.109 -4.469 1 98.5 104 PRO B CA 1
ATOM 1718 C C . PRO B 1 104 ? 1.366 10.617 -4.477 1 98.5 104 PRO B C 1
ATOM 1720 O O . PRO B 1 104 ? 0.606 9.828 -5.047 1 98.5 104 PRO B O 1
ATOM 1723 N N . ALA B 1 105 ? 2.434 10.172 -3.869 1 97.56 105 ALA B N 1
ATOM 1724 C CA . ALA B 1 105 ? 2.768 8.75 -3.826 1 97.56 105 ALA B CA 1
ATOM 1725 C C . ALA B 1 105 ? 1.684 7.957 -3.102 1 97.56 105 ALA B C 1
ATOM 1727 O O . ALA B 1 105 ? 1.285 6.879 -3.557 1 97.56 105 ALA B O 1
ATOM 1728 N N . ALA B 1 106 ? 1.213 8.477 -1.963 1 98.38 106 ALA B N 1
ATOM 1729 C CA . ALA B 1 106 ? 0.157 7.801 -1.214 1 98.38 106 ALA B CA 1
ATOM 1730 C C . ALA B 1 106 ? -1.132 7.727 -2.027 1 98.38 106 ALA B C 1
ATOM 1732 O O . ALA B 1 106 ? -1.783 6.684 -2.076 1 98.38 106 ALA B O 1
ATOM 1733 N N . PHE B 1 107 ? -1.526 8.781 -2.643 1 98.69 107 PHE B N 1
ATOM 1734 C CA . PHE B 1 107 ? -2.727 8.836 -3.469 1 98.69 107 PHE B CA 1
ATOM 1735 C C . PHE B 1 107 ? -2.639 7.832 -4.613 1 98.69 107 PHE B C 1
ATOM 1737 O O . PHE B 1 107 ? -3.58 7.074 -4.859 1 98.69 107 PHE B O 1
ATOM 1744 N N . LYS B 1 108 ? -1.497 7.852 -5.273 1 97.31 108 LYS B N 1
ATOM 1745 C CA . LYS B 1 108 ? -1.296 6.918 -6.379 1 97.31 108 LYS B CA 1
ATOM 1746 C C . LYS B 1 108 ? -1.355 5.473 -5.895 1 97.31 108 LYS B C 1
ATOM 1748 O O . LYS B 1 108 ? -1.951 4.617 -6.551 1 97.31 108 LYS B O 1
ATOM 1753 N N . ALA B 1 109 ? -0.734 5.211 -4.789 1 97 109 ALA B N 1
ATOM 1754 C CA . ALA B 1 109 ? -0.758 3.852 -4.254 1 97 109 ALA B CA 1
ATOM 1755 C C . ALA B 1 109 ? -2.189 3.377 -4.023 1 97 109 ALA B C 1
ATOM 1757 O O . ALA B 1 109 ? -2.52 2.221 -4.301 1 97 109 ALA B O 1
ATOM 1758 N N . LEU B 1 110 ? -3.053 4.242 -3.604 1 97.5 110 LEU B N 1
ATOM 1759 C CA . LEU B 1 110 ? -4.426 3.893 -3.25 1 97.5 110 LEU B CA 1
ATOM 1760 C C . LEU B 1 110 ? -5.32 3.889 -4.484 1 97.5 110 LEU B C 1
ATOM 1762 O O . LEU B 1 110 ? -6.402 3.293 -4.469 1 97.5 110 LEU B O 1
ATOM 1766 N N . ASN B 1 111 ? -4.879 4.555 -5.543 1 97.06 111 ASN B N 1
ATOM 1767 C CA . ASN B 1 111 ? -5.762 4.824 -6.672 1 97.06 111 ASN B CA 1
ATOM 1768 C C . ASN B 1 111 ? -5.156 4.34 -7.984 1 97.06 111 ASN B C 1
ATOM 1770 O O . ASN B 1 111 ? -5.348 4.965 -9.031 1 97.06 111 ASN B O 1
ATOM 1774 N N . LEU B 1 112 ? -4.367 3.375 -7.875 1 91.94 112 LEU B N 1
ATOM 1775 C CA . LEU B 1 112 ? -3.838 2.662 -9.031 1 91.94 112 LEU B CA 1
ATOM 1776 C C . LEU B 1 112 ? -3.043 3.602 -9.938 1 91.94 112 LEU B C 1
ATOM 1778 O O . LEU B 1 112 ? -3.111 3.496 -11.164 1 91.94 112 LEU B O 1
ATOM 1782 N N . GLY B 1 113 ? -2.469 4.555 -9.336 1 93.81 113 GLY B N 1
ATOM 1783 C CA . GLY B 1 113 ? -1.544 5.41 -10.062 1 93.81 113 GLY B CA 1
ATOM 1784 C C . GLY B 1 113 ? -2.195 6.664 -10.609 1 93.81 113 GLY B C 1
ATOM 1785 O O . GLY B 1 113 ? -1.514 7.543 -11.148 1 93.81 113 GLY B O 1
ATOM 1786 N N . ASP B 1 114 ? -3.467 6.77 -10.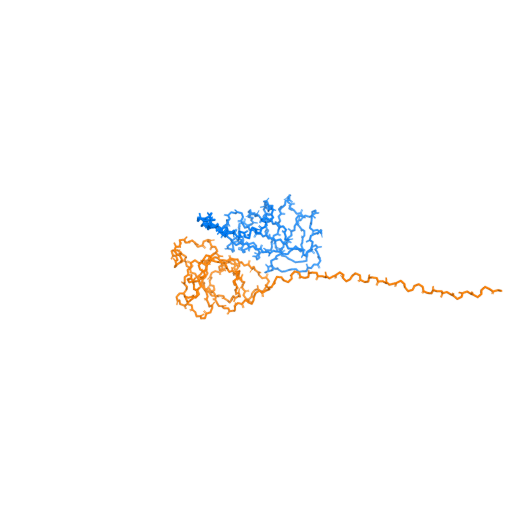484 1 94.75 114 ASP B N 1
ATOM 1787 C CA . ASP B 1 114 ? -4.211 7.855 -11.117 1 94.75 114 ASP B CA 1
ATOM 1788 C C . ASP B 1 114 ? -4.336 9.055 -10.172 1 94.75 114 ASP B C 1
ATOM 1790 O O . ASP B 1 114 ? -5.004 8.969 -9.141 1 94.75 114 ASP B O 1
ATOM 1794 N N . LEU B 1 115 ? -3.709 10.242 -10.617 1 97.19 115 LEU B N 1
ATOM 1795 C CA . LEU B 1 115 ? -3.875 11.477 -9.867 1 97.19 115 LEU B CA 1
ATOM 1796 C C . LEU B 1 115 ? -5.07 12.273 -10.383 1 97.19 115 LEU B C 1
ATOM 1798 O O . LEU B 1 115 ? -5.531 13.211 -9.719 1 97.19 115 LEU B O 1
ATOM 1802 N N . GLY B 1 116 ? -5.574 11.898 -11.383 1 97.12 116 GLY B N 1
ATOM 1803 C CA . GLY B 1 116 ? -6.523 12.719 -12.125 1 97.12 116 GLY B CA 1
ATOM 1804 C C . GLY B 1 116 ? -7.863 12.859 -11.422 1 97.12 116 GLY B C 1
ATOM 1805 O O . GLY B 1 116 ? -8.57 13.852 -11.617 1 97.12 116 GLY B O 1
ATOM 1806 N N . SER B 1 117 ? -8.25 11.844 -10.648 1 95.88 117 SER B N 1
ATOM 1807 C CA . SER B 1 117 ? -9.516 11.938 -9.93 1 95.88 117 SER B CA 1
ATOM 1808 C C . SER B 1 117 ? -9.5 13.094 -8.938 1 95.88 117 SER B C 1
ATOM 1810 O O . SER B 1 117 ? -10.555 13.633 -8.586 1 95.88 117 SER B O 1
ATOM 1812 N N . GLY B 1 118 ? -8.367 13.398 -8.367 1 97.94 118 GLY B N 1
ATOM 1813 C CA . GLY B 1 118 ? -8.164 14.531 -7.488 1 97.94 118 GLY B CA 1
ATOM 1814 C C . GLY B 1 118 ? -8.656 14.289 -6.07 1 97.94 118 GLY B C 1
ATOM 1815 O O . GLY B 1 118 ? -8.234 14.969 -5.137 1 97.94 118 GLY B O 1
ATOM 1816 N N . ARG B 1 119 ? -9.633 13.438 -6.023 1 98.56 119 ARG B N 1
ATOM 1817 C CA . ARG B 1 119 ? -10.258 13.133 -4.742 1 98.56 119 ARG B CA 1
ATOM 1818 C C . ARG B 1 119 ? -10.75 11.688 -4.703 1 98.56 119 ARG B C 1
ATOM 1820 O O . ARG B 1 119 ? -11.32 11.203 -5.68 1 98.56 119 ARG B O 1
ATOM 1827 N N . ILE B 1 120 ? -10.508 10.992 -3.518 1 98.69 120 ILE B N 1
ATOM 1828 C CA . ILE B 1 120 ? -11.023 9.641 -3.324 1 98.69 120 ILE B CA 1
ATOM 1829 C C . ILE B 1 120 ? -11.617 9.516 -1.924 1 98.69 120 ILE B C 1
ATOM 1831 O O . ILE B 1 120 ? -11.227 10.242 -1.007 1 98.69 120 ILE B O 1
ATOM 1835 N N . PHE B 1 121 ? -12.57 8.578 -1.789 1 98.69 121 PHE B N 1
ATOM 1836 C CA . PHE B 1 121 ? -13.039 8.195 -0.464 1 98.69 121 PHE B CA 1
ATOM 1837 C C . PHE B 1 121 ? -12.07 7.223 0.194 1 98.69 121 PHE B C 1
ATOM 1839 O O . PHE B 1 121 ? -11.562 6.309 -0.456 1 98.69 121 PHE B O 1
ATOM 1846 N N . VAL B 1 122 ? -11.844 7.52 1.482 1 98.62 122 VAL B N 1
ATOM 1847 C CA . VAL B 1 122 ? -10.883 6.672 2.188 1 98.62 122 VAL B CA 1
ATOM 1848 C C . VAL B 1 122 ? -11.461 6.254 3.537 1 98.62 122 VAL B C 1
ATOM 1850 O O . VAL B 1 122 ? -12.336 6.93 4.082 1 98.62 122 VAL B O 1
ATOM 1853 N N . ASP B 1 123 ? -11 5.105 3.957 1 98.19 123 ASP B N 1
ATOM 1854 C CA . ASP B 1 123 ? -11.023 4.711 5.359 1 98.19 123 ASP B CA 1
ATOM 1855 C C . ASP B 1 123 ? -9.648 4.855 5.996 1 98.19 123 ASP B C 1
ATOM 1857 O O . ASP B 1 123 ? -8.648 4.395 5.441 1 98.19 123 ASP B O 1
ATOM 1861 N N . TRP B 1 124 ? -9.594 5.613 7.098 1 97.94 124 TRP B N 1
ATOM 1862 C CA . TRP B 1 124 ? -8.281 5.691 7.727 1 97.94 124 TRP B CA 1
ATOM 1863 C C . TRP B 1 124 ? -8.406 5.629 9.25 1 97.94 124 TRP B C 1
ATOM 1865 O O . TRP B 1 124 ? -9.461 5.938 9.805 1 97.94 124 TRP B O 1
ATOM 1875 N N . SER B 1 125 ? -7.324 5.105 9.883 1 97.81 125 SER B N 1
ATOM 1876 C CA . SER B 1 125 ? -7.273 4.941 11.336 1 97.81 125 SER B CA 1
ATOM 1877 C C . SER B 1 125 ? -5.883 5.246 11.875 1 97.81 125 SER B C 1
ATOM 1879 O O . SER B 1 125 ? -4.891 5.156 11.141 1 97.81 125 SER B O 1
ATOM 1881 N N . TYR B 1 126 ? -5.891 5.609 13.141 1 96.31 126 TYR B N 1
ATOM 1882 C CA . TYR B 1 126 ? -4.617 5.754 13.836 1 96.31 126 TYR B CA 1
ATOM 1883 C C . TYR B 1 126 ? -3.975 4.395 14.078 1 96.31 126 TYR B C 1
ATOM 1885 O O . TYR B 1 126 ? -4.672 3.393 14.258 1 96.31 126 TYR B O 1
ATOM 1893 N N . ASN B 1 127 ? -2.654 4.461 14.109 1 93.5 127 ASN B N 1
ATOM 1894 C CA . ASN B 1 127 ? -1.935 3.266 14.531 1 93.5 127 ASN B CA 1
ATOM 1895 C C . ASN B 1 127 ? -1.627 3.295 16.031 1 93.5 127 ASN B C 1
ATOM 1897 O O . ASN B 1 127 ? -1.478 4.367 16.609 1 93.5 127 ASN B O 1
#

Organism: Uncinula necator (NCBI:txid52586)

Secondary structure (DSSP, 8-state):
-----------------------------PEEEEEEE----B-TTS-B--TTS-EEEEEHHHHGGGTT-EEEEEETT-TTS-EEEEEEEEEETT--TT-EEE-HHHHHHHTTT--TT-EEEEEEEE-/-----------------------------PEEEEEEE----B-TTS-B--TTS-EEEEEHHHHGGGTT-EEEEEETT-TTS-EEEEEEEEEETT--TT-EEE-HHHHHHHTTT--TT-EEEEEEEE-

Solvent-accessible surface area (backbone atoms only — not comparable to full-atom values): 14003 Å² total; per-residue (Å²): 140,94,84,84,73,92,73,79,76,75,80,75,76,75,74,75,74,77,69,77,75,67,81,67,67,77,73,64,80,55,46,79,28,43,34,32,60,45,86,60,36,79,27,76,61,73,46,76,49,53,45,62,32,34,31,28,17,32,22,50,94,55,19,77,85,40,51,72,40,48,30,40,37,32,27,60,89,38,86,52,40,47,49,35,61,28,33,28,38,25,52,21,81,86,41,58,82,72,14,32,32,27,14,48,35,41,43,11,26,49,44,59,30,49,68,81,72,56,57,46,50,25,34,33,29,78,111,141,81,82,67,88,76,78,77,75,80,75,77,74,76,75,74,74,77,70,78,76,68,83,69,67,77,72,65,81,56,46,79,30,45,34,33,59,44,86,60,35,80,27,77,62,71,47,75,48,54,45,63,32,34,32,29,17,32,22,49,94,54,19,76,86,39,51,70,39,47,32,40,38,31,26,59,89,38,86,52,41,47,48,36,60,27,33,27,38,24,52,20,81,86,40,59,82,73,13,33,33,25,14,49,35,41,43,10,26,50,43,57,30,51,68,80,73,58,55,47,50,26,35,34,28,79,110

Radius of gyration: 26.46 Å; Cα contacts (8 Å, |Δi|>4): 568; chains: 2; bounding box: 46×92×95 Å

Nearest PDB structures (foldseek):
  9ce9-assembly1_A  TM=8.995E-01  e=1.225E-09  Phanerochaete carnosa HHB-10118-sp
  4avr-assembly1_B  TM=8.503E-01  e=2.644E-06  Pseudomonas aeruginosa PAO1
  8fw5-assembly1_A  TM=6.476E-01  e=4.432E-01  Homo sapiens
  6qk4-assembly1_B  TM=4.631E-01  e=2.422E-01  Burkholderia pseudomallei
  9ce9-assembly1_A  TM=8.995E-01  e=1.485E-09  Phanerochaete carnosa HHB-10118-sp

Sequence (254 aa):
MLSNCFSFMKMMQLWWLLGLIIIYSPTAMAYKAQATWYNTGLGACGTNSNDDQMVVALPAPIANANCFKTVTLANAARPVGPIIVATVVDKCMGCSGMDIDISPAAFKALNLGDLGSGRIFVDWSYNMLSNCFSFMKMMQLWWLLGLIIIYSPTAMAYKAQATWYNTGLGACGTNSNDDQMVVALPAPIANANCFKTVTLANAARPVGPIIVATVVDKCMGCSGMDIDISPAAFKALNLGD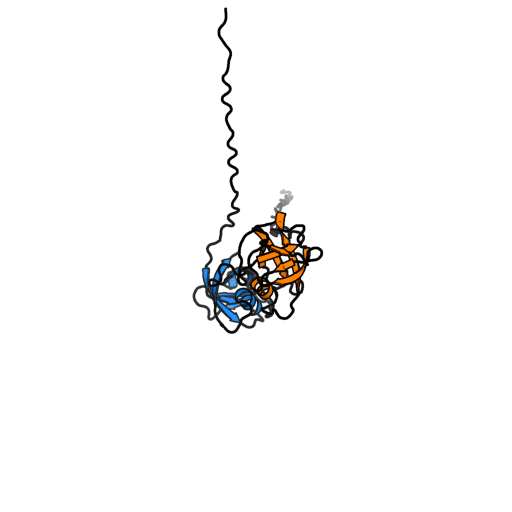LGSGRIFVDWSYN

InterPro domains:
  IPR036908 RlpA-like domain superfamily [G3DSA:2.40.40.10] (27-126)
  IPR036908 RlpA-like domain superfamily [SSF50685] (20-126)

Foldseek 3Di:
DDDDDDPPPPPPPPPPPPPPPPVPPPPPQWDKAKEFADAFAQAPQGDGDGLQAWAKAWAAVCLNVQAQFKKWKAFPVCPPADIDIHGRRHHDDPGDDGYIYTGLNNVCRRVVHDNPVRMTIMIMDTD/DPPPPDPPPPPPPPPPPPPPPPVPPPPPQWDKAKEFADAFAQAPQGDGDGLQAWAKAWAAVCLNVQAQFKKWKAFPVCPPADIDIHGRRHHDDPGDDGYIYTGLNNVCRRVVHDNPVRMTIMIMDTD